Protein AF-A0A9P1CSI2-F1 (afdb_monomer_lite)

pLDDT: mean 74.3, std 18.57, range [28.22, 94.62]

Foldseek 3Di:
DDDDDDPPPVVVVVVVVVLVVLLLVLLLVVLQVLQCVVCVPDVPCLVVVLVVLLVVLVVCLVVVVLLVLLVVLLSLLSNLLHNDDVVPVVSNLSSLVSSLSSLVSNPLFQRDPSSLSSLVSSLVVLVVVVVVVDPSSVVSNVSSVVNNVSDVDDDPDDDPDDPPPPPPNQAFAAPPSSLCSLCVPPDQPPQKGWGDRRVQAWIFIDGVPHTDDQRTGHVVHDDPSRRSVSNSVVRVVVCVVVPD

Secondary structure (DSSP, 8-state):
------SSHHHHHHHHHHHHHHHHHHHHHHHHHHHHHHHHHHTT-HHHHHHHHHHHHHHHHHHT-HHHHHHHHHHHHHIIIII--GGGHHHHHHHHHHHHHHHHHTTTPPPPHHHHHHHHHHHHHHHHHHHTT-HHHHHHHHHHHHHHS---------------PPPTTSSSB--HHHHHHHHTTPPPPTTEEEEEETTTTEEEEEETTEEEEEEEEETTT--HHHHHHHHHHHHHHHHHHT--

Organism: NCBI:txid2562237

Sequence (244 aa):
MGPRKRKAFDRDEADEAETADEGFMQLRQDLQYHASKFSEKHNSKRTALIQRYRRCSADWATSGETAQILKHAFHVVAWFAFACDESEMKVVQELAELLMQMLKSCKRQTPPPRLRVALKVAAEKLEDIQEAKHDFAEAVLKEVKAMLKRHYGGSTHGAPGKRSIAPCGTHGRTDICLIRSVLKKREMPPRYRMGWDGLKRGWFSAFEGRHMKGGWAPSSRFTDKDAIEHLYDVITKHAESCGG

Radius of gyration: 20.6 Å; chains: 1; bounding box: 48×48×61 Å

Structure (mmCIF, N/CA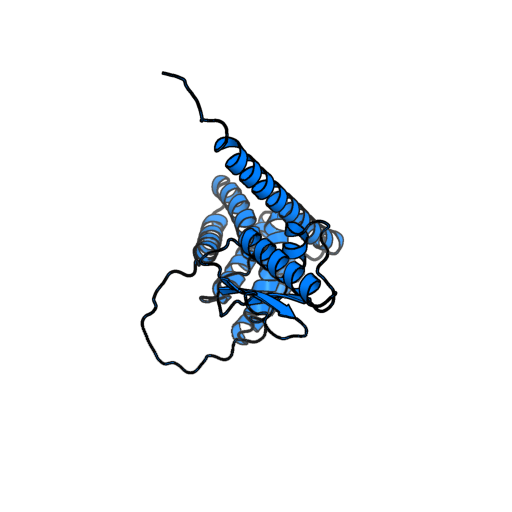/C/O backbone):
data_AF-A0A9P1CSI2-F1
#
_entry.id   AF-A0A9P1CSI2-F1
#
loop_
_atom_site.group_PDB
_atom_site.id
_atom_site.type_symbol
_atom_site.label_atom_id
_atom_site.label_alt_id
_atom_site.label_comp_id
_atom_site.label_asym_id
_atom_site.label_entity_id
_atom_site.label_seq_id
_atom_site.pdbx_PDB_ins_code
_atom_site.Cartn_x
_atom_site.Cartn_y
_atom_site.Cartn_z
_atom_site.occupancy
_atom_site.B_iso_or_equiv
_atom_site.auth_seq_id
_atom_site.auth_comp_id
_atom_site.auth_asym_id
_atom_site.auth_atom_id
_atom_site.pdbx_PDB_model_num
ATOM 1 N N . MET A 1 1 ? -20.261 28.534 -43.244 1.00 38.97 1 MET A N 1
ATOM 2 C CA . MET A 1 1 ? -19.999 28.210 -41.824 1.00 38.97 1 MET A CA 1
ATOM 3 C C . MET A 1 1 ? -20.404 26.764 -41.591 1.00 38.97 1 MET A C 1
ATOM 5 O O . MET A 1 1 ? -21.588 26.471 -41.637 1.00 38.97 1 MET A O 1
ATOM 9 N N . GLY A 1 2 ? -19.443 25.849 -41.465 1.00 39.56 2 GLY A N 1
ATOM 10 C CA . GLY A 1 2 ? -19.717 24.433 -41.200 1.00 39.56 2 GLY A CA 1
ATOM 11 C C . GLY A 1 2 ? -19.307 24.074 -39.769 1.00 39.56 2 GLY A C 1
ATOM 12 O O . GLY A 1 2 ? -18.224 24.493 -39.357 1.00 39.56 2 GLY A O 1
ATOM 13 N N . PRO A 1 3 ? -20.111 23.314 -39.005 1.00 43.94 3 PRO A N 1
ATOM 14 C CA . PRO A 1 3 ? -19.714 22.856 -37.685 1.00 43.94 3 PRO A CA 1
ATOM 15 C C . PRO A 1 3 ? -18.873 21.586 -37.846 1.00 43.94 3 PRO A C 1
ATOM 17 O O . PRO A 1 3 ? -19.358 20.559 -38.320 1.00 43.94 3 PRO A O 1
ATOM 20 N N . ARG A 1 4 ? -17.598 21.620 -37.456 1.00 45.62 4 ARG A N 1
ATOM 21 C CA . ARG A 1 4 ? -16.799 20.401 -37.279 1.00 45.62 4 ARG A CA 1
ATOM 22 C C . ARG A 1 4 ? -15.915 20.510 -36.042 1.00 45.62 4 ARG A C 1
ATOM 24 O O . ARG A 1 4 ? -15.240 21.514 -35.855 1.00 45.62 4 ARG A O 1
ATOM 31 N N . LYS A 1 5 ? -15.861 19.379 -35.325 1.00 45.75 5 LYS A N 1
ATOM 32 C CA . LYS A 1 5 ? -14.916 18.967 -34.267 1.00 45.75 5 LYS A CA 1
ATOM 33 C C . LYS A 1 5 ? -15.312 19.295 -32.815 1.00 45.75 5 LYS A C 1
ATOM 35 O O . LYS A 1 5 ? -14.760 20.191 -32.198 1.00 45.75 5 LYS A O 1
ATOM 40 N N . ARG A 1 6 ? -16.198 18.466 -32.248 1.00 42.75 6 ARG A N 1
ATOM 41 C CA . ARG A 1 6 ? -16.312 18.192 -30.795 1.00 42.75 6 ARG A CA 1
ATOM 42 C C . ARG A 1 6 ? -16.635 16.708 -30.539 1.00 42.75 6 ARG A C 1
ATOM 44 O O . ARG A 1 6 ? -17.642 16.392 -29.933 1.00 42.75 6 ARG A O 1
ATOM 51 N N . LYS A 1 7 ? -15.876 15.781 -31.135 1.00 42.12 7 LYS A N 1
ATOM 52 C CA . LYS A 1 7 ? -16.134 14.328 -30.979 1.00 42.12 7 LYS A CA 1
ATOM 53 C C . LYS A 1 7 ? -14.895 13.464 -30.726 1.00 42.12 7 LYS A C 1
ATOM 55 O O . LYS A 1 7 ? -15.030 12.253 -30.645 1.00 42.12 7 LYS A O 1
ATOM 60 N N . ALA A 1 8 ? -13.710 14.066 -30.637 1.00 39.19 8 ALA A N 1
ATOM 61 C CA . ALA A 1 8 ? -12.457 13.329 -30.452 1.00 39.19 8 ALA A CA 1
ATOM 62 C C . ALA A 1 8 ? -11.826 13.523 -29.064 1.00 39.19 8 ALA A C 1
ATOM 64 O O . ALA A 1 8 ? -10.909 12.793 -28.745 1.00 39.19 8 ALA A O 1
ATOM 65 N N . PHE A 1 9 ? -12.302 14.477 -28.256 1.00 32.66 9 PHE A N 1
ATOM 66 C CA . PHE A 1 9 ? -11.732 14.747 -26.929 1.00 32.66 9 PHE A CA 1
ATOM 67 C C . PHE A 1 9 ? -12.436 13.940 -25.822 1.00 32.66 9 PHE A C 1
ATOM 69 O O . PHE A 1 9 ? -11.787 13.465 -24.905 1.00 32.66 9 PHE A O 1
ATOM 76 N N . ASP A 1 10 ? -13.740 13.679 -25.976 1.00 36.16 10 ASP A N 1
ATOM 77 C CA . ASP A 1 10 ? -14.541 12.967 -24.964 1.00 36.16 10 ASP A CA 1
ATOM 78 C C . ASP A 1 10 ? -14.317 11.439 -24.946 1.00 36.16 10 ASP A C 1
ATOM 80 O O . ASP A 1 10 ? -14.802 10.763 -24.046 1.00 36.16 10 ASP A O 1
ATOM 84 N N . ARG A 1 11 ? -13.629 10.868 -25.949 1.00 35.03 11 ARG A N 1
ATOM 85 C CA . ARG A 1 11 ? -13.327 9.423 -25.993 1.00 35.03 11 ARG A CA 1
ATOM 86 C C . ARG A 1 11 ? -12.059 9.068 -25.221 1.00 35.03 11 ARG A C 1
ATOM 88 O O . ARG A 1 11 ? -12.072 8.082 -24.500 1.00 35.03 11 ARG A O 1
ATOM 95 N N . ASP A 1 12 ? -11.021 9.896 -25.319 1.00 36.50 12 ASP A N 1
ATOM 96 C CA . ASP A 1 12 ? -9.744 9.635 -24.647 1.00 36.50 12 ASP A CA 1
ATOM 97 C C . ASP A 1 12 ? -9.871 9.785 -23.114 1.00 36.50 12 ASP A C 1
ATOM 99 O O . ASP A 1 12 ? -9.326 8.969 -22.379 1.00 36.50 12 ASP A O 1
ATOM 103 N N . GLU A 1 13 ? -10.673 10.738 -22.613 1.00 34.41 13 GLU A N 1
ATOM 104 C CA . GLU A 1 13 ? -10.970 10.854 -21.169 1.00 34.41 13 GLU A CA 1
ATOM 105 C C . GLU A 1 13 ? -11.843 9.703 -20.637 1.00 34.41 13 GLU A C 1
ATOM 107 O O . GLU A 1 13 ? -11.683 9.287 -19.489 1.00 34.41 13 GLU A O 1
ATOM 112 N N . ALA A 1 14 ? -12.760 9.173 -21.453 1.00 34.94 14 ALA A N 1
ATOM 113 C CA . ALA A 1 14 ? -13.607 8.045 -21.068 1.00 34.94 14 ALA A CA 1
ATOM 114 C C . ALA A 1 14 ? -12.817 6.725 -21.032 1.00 34.94 14 ALA A C 1
ATOM 116 O O . ALA A 1 14 ? -12.961 5.963 -20.078 1.00 34.94 14 ALA A O 1
ATOM 117 N N . ASP A 1 15 ? -11.928 6.499 -22.005 1.00 33.16 15 ASP A N 1
ATOM 118 C CA . ASP A 1 15 ? -11.053 5.322 -22.052 1.00 33.16 15 ASP A CA 1
ATOM 119 C C . ASP A 1 15 ? -9.974 5.374 -20.937 1.00 33.16 15 ASP A C 1
ATOM 121 O O . ASP A 1 15 ? -9.639 4.348 -20.332 1.00 33.16 15 ASP A O 1
ATOM 125 N N . GLU A 1 16 ? -9.461 6.562 -20.581 1.00 37.16 16 GLU A N 1
ATOM 126 C CA . GLU A 1 16 ? -8.572 6.758 -19.420 1.00 37.16 16 GLU A CA 1
ATOM 127 C C . GLU A 1 16 ? -9.296 6.560 -18.075 1.00 37.16 16 GLU A C 1
ATOM 129 O O . GLU A 1 16 ? -8.719 5.994 -17.141 1.00 37.16 16 GLU A O 1
ATOM 134 N N . ALA A 1 17 ? -10.566 6.965 -17.965 1.00 37.53 17 ALA A N 1
ATOM 135 C CA . ALA A 1 17 ? -11.383 6.740 -16.772 1.00 37.53 17 ALA A CA 1
ATOM 136 C C . ALA A 1 17 ? -11.786 5.260 -16.606 1.00 37.53 17 ALA A C 1
ATOM 138 O O . ALA A 1 17 ? -11.632 4.708 -15.515 1.00 37.53 17 ALA A O 1
ATOM 139 N N . GLU A 1 18 ? -12.201 4.576 -17.679 1.00 38.28 18 GLU A N 1
ATOM 140 C CA . GLU A 1 18 ? -12.515 3.138 -17.644 1.00 38.28 18 GLU A CA 1
ATOM 141 C C . GLU A 1 18 ? -11.277 2.293 -17.298 1.00 38.28 18 GLU A C 1
ATOM 143 O O . GLU A 1 18 ? -11.349 1.371 -16.482 1.00 38.28 18 GLU A O 1
ATOM 148 N N . THR A 1 19 ? -10.097 2.630 -17.829 1.00 44.31 19 THR A N 1
ATOM 149 C CA . THR A 1 19 ? -8.844 1.928 -17.486 1.00 44.31 19 THR A CA 1
ATOM 150 C C . THR A 1 19 ? -8.299 2.301 -16.099 1.00 44.31 19 THR A C 1
ATOM 152 O O . THR A 1 19 ? -7.618 1.486 -15.445 1.00 44.31 19 THR A O 1
ATOM 155 N N . ALA A 1 20 ? -8.597 3.507 -15.597 1.00 47.75 20 ALA A N 1
ATOM 156 C CA . ALA A 1 20 ? -8.388 3.892 -14.202 1.00 47.75 20 ALA A CA 1
ATOM 157 C C . ALA A 1 20 ? -9.180 2.974 -13.258 1.00 47.75 20 ALA A C 1
ATOM 159 O O . ALA A 1 20 ? -8.566 2.389 -12.351 1.00 47.75 20 ALA A O 1
ATOM 160 N N . ASP A 1 21 ? -10.464 2.772 -13.561 1.00 50.19 21 ASP A N 1
ATOM 161 C CA . ASP A 1 21 ? -11.410 1.958 -12.799 1.00 50.19 21 ASP A CA 1
ATOM 162 C C . ASP A 1 21 ? -11.118 0.458 -12.877 1.00 50.19 21 ASP A C 1
ATOM 164 O O . ASP A 1 21 ? -11.084 -0.203 -11.839 1.00 50.19 21 ASP A O 1
ATOM 168 N N . GLU A 1 22 ? -10.781 -0.096 -14.045 1.00 51.06 22 GLU A N 1
ATOM 169 C CA . GLU A 1 22 ? -10.389 -1.510 -14.156 1.00 51.06 22 GLU A CA 1
ATOM 170 C C . GLU A 1 22 ? -9.159 -1.838 -13.292 1.00 51.06 22 GLU A C 1
ATOM 172 O O . GLU A 1 22 ? -9.123 -2.843 -12.578 1.00 51.06 22 GLU A O 1
ATOM 177 N N . GLY A 1 23 ? -8.139 -0.972 -13.314 1.00 51.66 23 GLY A N 1
ATOM 178 C CA . GLY A 1 23 ? -6.934 -1.167 -12.503 1.00 51.66 23 GLY A CA 1
ATOM 179 C C . GLY A 1 23 ? -7.193 -1.011 -11.001 1.00 51.66 23 GLY A C 1
ATOM 180 O O . GLY A 1 23 ? -6.538 -1.667 -10.186 1.00 51.66 23 GLY A O 1
ATOM 181 N N . PHE A 1 24 ? -8.154 -0.166 -10.626 1.00 59.34 24 PHE A N 1
ATOM 182 C CA . PHE A 1 24 ? -8.607 -0.027 -9.245 1.00 59.34 24 PHE A CA 1
ATOM 183 C C . PHE A 1 24 ? -9.414 -1.253 -8.797 1.00 59.34 24 PHE A C 1
ATOM 185 O O . PHE A 1 24 ? -9.161 -1.786 -7.717 1.00 59.34 24 PHE A O 1
ATOM 192 N N . MET A 1 25 ? -10.293 -1.773 -9.656 1.00 62.31 25 MET A N 1
ATOM 193 C CA . MET A 1 25 ? -11.061 -3.000 -9.434 1.00 62.31 25 MET A CA 1
ATOM 194 C C . MET A 1 25 ? -10.156 -4.223 -9.280 1.00 62.31 25 MET A C 1
ATOM 196 O O . MET A 1 25 ? -10.318 -4.983 -8.326 1.00 62.31 25 MET A O 1
ATOM 200 N N . GLN A 1 26 ? -9.143 -4.379 -10.137 1.00 65.06 26 GLN A N 1
ATOM 201 C CA . GLN A 1 26 ? -8.167 -5.466 -10.023 1.00 65.06 26 GLN A CA 1
ATOM 202 C C . GLN A 1 26 ? -7.377 -5.381 -8.710 1.00 65.06 26 GLN A C 1
ATOM 204 O O . GLN A 1 26 ? -7.128 -6.396 -8.063 1.00 65.06 26 GLN A O 1
ATOM 209 N N . LEU A 1 27 ? -7.016 -4.173 -8.263 1.00 66.38 27 LEU A N 1
ATOM 210 C CA . LEU A 1 27 ? -6.357 -4.006 -6.970 1.00 66.38 27 LEU A CA 1
ATOM 211 C C . LEU A 1 27 ? -7.304 -4.292 -5.796 1.00 66.38 27 LEU A C 1
ATOM 213 O O . LEU A 1 27 ? -6.866 -4.889 -4.814 1.00 66.38 27 LEU A O 1
ATOM 217 N N . ARG A 1 28 ? -8.582 -3.897 -5.869 1.00 67.44 28 ARG A N 1
ATOM 218 C CA . ARG A 1 28 ? -9.581 -4.287 -4.859 1.00 67.44 28 ARG A CA 1
ATOM 219 C C . ARG A 1 28 ? -9.703 -5.811 -4.799 1.00 67.44 28 ARG A C 1
ATOM 221 O O . ARG A 1 28 ? -9.688 -6.351 -3.699 1.00 67.44 28 ARG A O 1
ATOM 228 N N . GLN A 1 29 ? -9.711 -6.502 -5.940 1.00 73.81 29 GLN A N 1
ATOM 229 C CA . GLN A 1 29 ? -9.682 -7.970 -5.996 1.00 73.81 29 GLN A CA 1
ATOM 230 C C . GLN A 1 29 ? -8.399 -8.553 -5.382 1.00 73.81 29 GLN A C 1
ATOM 232 O O . GLN A 1 29 ? -8.473 -9.492 -4.594 1.00 73.81 29 GLN A O 1
ATOM 237 N N . ASP A 1 30 ? -7.225 -7.978 -5.660 1.00 71.12 30 ASP A N 1
ATOM 238 C CA . ASP A 1 30 ? -5.959 -8.395 -5.040 1.00 71.12 30 ASP A CA 1
ATOM 239 C C . ASP A 1 30 ? -5.972 -8.194 -3.517 1.00 71.12 30 ASP A C 1
ATOM 241 O O . ASP A 1 30 ? -5.500 -9.045 -2.759 1.00 71.12 30 ASP A O 1
ATOM 245 N N . LEU A 1 31 ? -6.493 -7.057 -3.049 1.00 74.00 31 LEU A N 1
ATOM 246 C CA . LEU A 1 31 ? -6.633 -6.756 -1.626 1.00 74.00 31 LEU A CA 1
ATOM 247 C C . LEU A 1 31 ? -7.630 -7.715 -0.964 1.00 74.00 31 LEU A C 1
ATOM 249 O O . LEU A 1 31 ? -7.329 -8.230 0.111 1.00 74.00 31 LEU A O 1
ATOM 253 N N . GLN A 1 32 ? -8.748 -8.025 -1.626 1.00 75.88 32 GLN A N 1
ATOM 254 C CA . GLN A 1 32 ? -9.707 -9.046 -1.199 1.00 75.88 32 GLN A CA 1
ATOM 255 C C . GLN A 1 32 ? -9.078 -10.441 -1.153 1.00 75.88 32 GLN A C 1
ATOM 257 O O . GLN A 1 32 ? -9.293 -11.163 -0.186 1.00 75.88 32 GLN A O 1
ATOM 262 N N . TYR A 1 33 ? -8.250 -10.815 -2.132 1.00 77.81 33 TYR A N 1
ATOM 263 C CA . TYR A 1 33 ? -7.507 -12.077 -2.114 1.00 77.81 33 TYR A CA 1
ATOM 264 C C . TYR A 1 33 ? -6.528 -12.140 -0.935 1.00 77.81 33 TYR A C 1
ATOM 266 O O . TYR A 1 33 ? -6.440 -13.144 -0.227 1.00 77.81 33 TYR A O 1
ATOM 274 N N . HIS A 1 34 ? -5.787 -11.058 -0.688 1.00 72.44 34 HIS A N 1
ATOM 275 C CA . HIS A 1 34 ? -4.892 -10.983 0.463 1.00 72.44 34 HIS A CA 1
ATOM 276 C C . HIS A 1 34 ? -5.656 -11.042 1.789 1.00 72.44 34 HIS A C 1
ATOM 278 O O . HIS A 1 34 ? -5.181 -11.689 2.720 1.00 72.44 34 HIS A O 1
ATOM 284 N N . ALA A 1 35 ? -6.826 -10.411 1.861 1.00 75.62 35 ALA A N 1
ATOM 285 C CA . ALA A 1 35 ? -7.720 -10.447 3.008 1.00 75.62 35 ALA A CA 1
ATOM 286 C C . ALA A 1 35 ? -8.305 -11.853 3.242 1.00 75.62 35 ALA A C 1
ATOM 288 O O . ALA A 1 35 ? -8.240 -12.355 4.365 1.00 75.62 35 ALA A O 1
ATOM 289 N N . SER A 1 36 ? -8.788 -12.530 2.194 1.00 72.19 36 SER A N 1
ATOM 290 C CA . SER A 1 36 ? -9.384 -13.871 2.277 1.00 72.19 36 SER A CA 1
ATOM 291 C C . SER A 1 36 ? -8.363 -14.939 2.658 1.00 72.19 36 SER A C 1
ATOM 293 O O . SER A 1 36 ? -8.598 -15.738 3.561 1.00 72.19 36 SER A O 1
ATOM 295 N N . LYS A 1 37 ? -7.158 -14.896 2.075 1.00 69.75 37 LYS A N 1
ATOM 296 C CA . LYS A 1 37 ? -6.059 -15.799 2.462 1.00 69.75 37 LYS A CA 1
ATOM 297 C C . LYS A 1 37 ? -5.644 -15.638 3.921 1.00 69.75 37 LYS A C 1
ATOM 299 O O . LYS A 1 37 ? -5.075 -16.563 4.505 1.00 69.75 37 LYS A O 1
ATOM 304 N N . PHE A 1 38 ? -5.905 -14.471 4.500 1.00 64.50 38 PHE A N 1
ATOM 305 C CA . PHE A 1 38 ? -5.637 -14.186 5.900 1.00 64.50 38 PHE A CA 1
ATOM 306 C C . PHE A 1 38 ? -6.782 -14.650 6.811 1.00 64.50 38 PHE A C 1
ATOM 308 O O . PHE A 1 38 ? -6.513 -15.251 7.853 1.00 64.50 38 PHE A O 1
ATOM 315 N N . SER A 1 39 ? -8.043 -14.431 6.416 1.00 62.91 39 SER A N 1
ATOM 316 C CA . SER A 1 39 ? -9.225 -14.843 7.187 1.00 62.91 39 SER A CA 1
ATOM 317 C C . SER A 1 39 ? -9.409 -16.367 7.219 1.00 62.91 39 SER A C 1
ATOM 319 O O . SER A 1 39 ? -9.659 -16.919 8.291 1.00 62.91 39 SER A O 1
ATOM 321 N N . GLU A 1 40 ? -9.157 -17.061 6.101 1.00 54.31 40 GLU A N 1
ATOM 322 C CA . GLU A 1 40 ? -9.255 -18.527 5.964 1.00 54.31 40 GLU A CA 1
ATOM 323 C C . GLU A 1 40 ? -8.323 -19.293 6.923 1.00 54.31 40 GLU A C 1
ATOM 325 O O . GLU A 1 40 ? -8.630 -20.414 7.324 1.00 54.31 40 GLU A O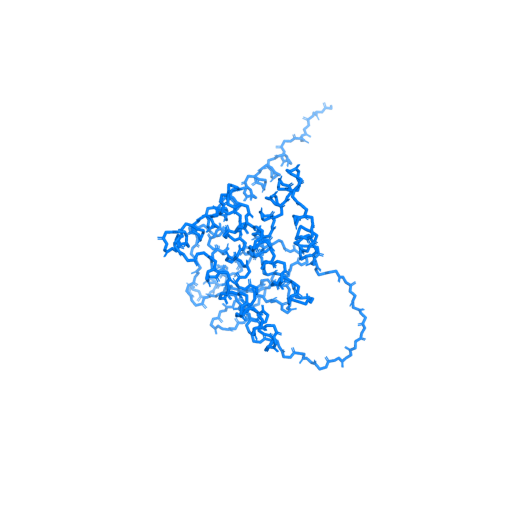 1
ATOM 330 N N . LYS A 1 41 ? -7.184 -18.708 7.324 1.00 50.69 41 LYS A N 1
ATOM 331 C CA . LYS A 1 41 ? -6.182 -19.377 8.178 1.00 50.69 41 LYS A CA 1
ATOM 332 C C . LYS A 1 41 ? -6.247 -19.016 9.664 1.00 50.69 41 LYS A C 1
ATOM 334 O O . LYS A 1 41 ? -5.607 -19.700 10.464 1.00 50.69 41 LYS A O 1
ATOM 339 N N . HIS A 1 42 ? -6.958 -17.954 10.058 1.00 52.84 42 HIS A N 1
ATOM 340 C CA . HIS A 1 42 ? -6.719 -17.321 11.366 1.00 52.84 42 HIS A CA 1
ATOM 341 C C . HIS A 1 42 ? -7.946 -16.789 12.123 1.00 52.84 42 HIS A C 1
ATOM 343 O O . HIS A 1 42 ? -7.763 -16.005 13.058 1.00 52.84 42 HIS A O 1
ATOM 349 N N . ASN A 1 43 ? -9.168 -17.249 11.826 1.00 53.91 43 ASN A N 1
ATOM 350 C CA . ASN A 1 43 ? -10.366 -16.814 12.567 1.00 53.91 43 ASN A CA 1
ATOM 351 C C . ASN A 1 43 ? -10.223 -16.897 14.104 1.00 53.91 43 ASN A C 1
ATOM 353 O O . ASN A 1 43 ? -10.701 -16.011 14.800 1.00 53.91 43 ASN A O 1
ATOM 357 N N . SER A 1 44 ? -9.477 -17.863 14.650 1.00 51.62 44 SER A N 1
ATOM 358 C CA . SER A 1 44 ? -9.299 -18.019 16.104 1.00 51.62 44 SER A CA 1
ATOM 359 C C . SER A 1 44 ? -8.128 -17.240 16.733 1.00 51.62 44 SER A C 1
ATOM 361 O O . SER A 1 44 ? -7.918 -17.346 17.939 1.00 51.62 44 SER A O 1
ATOM 363 N N . LYS A 1 45 ? -7.333 -16.462 15.974 1.00 70.19 45 LYS A N 1
ATOM 364 C CA . LYS A 1 45 ? -6.122 -15.784 16.507 1.00 70.19 45 LYS A CA 1
ATOM 365 C C . LYS A 1 45 ? -5.879 -14.359 15.984 1.00 70.19 45 LYS A C 1
ATOM 367 O O . LYS A 1 45 ? -4.742 -13.886 16.041 1.00 70.19 45 LYS A O 1
ATOM 372 N N . ARG A 1 46 ? -6.914 -13.650 15.514 1.00 74.31 46 ARG A N 1
ATOM 373 C CA . ARG A 1 46 ? -6.809 -12.263 15.003 1.00 74.31 46 ARG A CA 1
ATOM 374 C C . ARG A 1 46 ? -6.059 -11.335 15.971 1.00 74.31 46 ARG A C 1
ATOM 376 O O . ARG A 1 46 ? -5.044 -10.754 15.597 1.00 74.31 46 ARG A O 1
ATOM 383 N N . THR A 1 47 ? -6.451 -11.303 17.243 1.00 78.19 47 THR A N 1
ATOM 384 C CA . THR A 1 47 ? -5.784 -10.492 18.279 1.00 78.19 47 THR A CA 1
ATOM 385 C C . THR A 1 47 ? -4.313 -10.876 18.477 1.00 78.19 47 THR A C 1
ATOM 387 O O . THR A 1 47 ? -3.444 -10.010 18.542 1.00 78.19 47 THR A O 1
ATOM 390 N N . ALA A 1 48 ? -3.982 -12.173 18.503 1.00 80.62 48 ALA A N 1
ATOM 391 C CA . ALA A 1 48 ? -2.592 -12.624 18.645 1.00 80.62 48 ALA A CA 1
ATOM 392 C C . ALA A 1 48 ? -1.720 -12.205 17.447 1.00 80.62 48 ALA A C 1
ATOM 394 O O . ALA A 1 48 ? -0.528 -11.922 17.596 1.00 80.62 48 ALA A O 1
ATOM 395 N N . LEU A 1 49 ? -2.317 -12.138 16.259 1.00 80.81 49 LEU A N 1
ATOM 396 C CA . LEU A 1 49 ? -1.649 -11.706 15.041 1.00 80.81 49 LEU A CA 1
ATOM 397 C C . LEU A 1 49 ? -1.433 -10.191 15.017 1.00 80.81 49 LEU A C 1
ATOM 399 O O . LEU A 1 49 ? -0.327 -9.754 14.706 1.00 80.81 49 LEU A O 1
ATOM 403 N N . ILE A 1 50 ? -2.422 -9.403 15.447 1.00 86.56 50 ILE A N 1
ATOM 404 C CA . ILE A 1 50 ? -2.268 -7.955 15.670 1.00 86.56 50 ILE A CA 1
ATOM 405 C C . ILE A 1 50 ? -1.116 -7.700 16.645 1.00 86.56 50 ILE A C 1
ATOM 407 O O . ILE A 1 50 ? -0.218 -6.914 16.347 1.00 86.56 50 ILE A O 1
ATOM 411 N N . GLN A 1 51 ? -1.066 -8.428 17.764 1.00 86.12 51 GLN A N 1
ATOM 412 C CA . GLN A 1 51 ? 0.023 -8.310 18.740 1.00 86.12 51 GLN A CA 1
ATOM 413 C C . GLN A 1 51 ? 1.389 -8.703 18.163 1.00 86.12 51 GLN A C 1
ATOM 415 O O . GLN A 1 51 ? 2.410 -8.089 18.480 1.00 86.12 51 GLN A O 1
ATOM 420 N N . ARG A 1 52 ? 1.442 -9.707 17.279 1.00 86.25 52 ARG A N 1
ATOM 421 C CA . ARG A 1 52 ? 2.671 -10.049 16.550 1.00 86.25 52 ARG A CA 1
ATOM 422 C C . ARG A 1 52 ? 3.124 -8.897 15.654 1.00 86.25 52 ARG A C 1
ATOM 424 O O . ARG A 1 52 ? 4.294 -8.537 15.712 1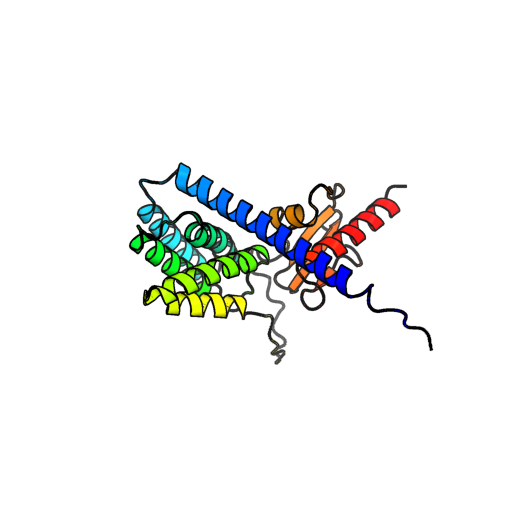.00 86.25 52 ARG A O 1
ATOM 431 N N . TYR A 1 53 ? 2.222 -8.307 14.870 1.00 87.75 53 TYR A N 1
ATOM 432 C CA . TYR A 1 53 ? 2.556 -7.173 14.004 1.00 87.75 53 TYR A CA 1
ATOM 433 C C . TYR A 1 53 ? 2.957 -5.930 14.805 1.00 87.75 53 TYR A C 1
ATOM 435 O O . TYR A 1 53 ? 3.905 -5.261 14.406 1.00 87.75 53 TYR A O 1
ATOM 443 N N . ARG A 1 54 ? 2.311 -5.653 15.948 1.00 89.06 54 ARG A N 1
ATOM 444 C CA . ARG A 1 54 ? 2.711 -4.565 16.860 1.00 89.06 54 ARG A CA 1
ATOM 445 C C . ARG A 1 54 ? 4.159 -4.741 17.327 1.00 89.06 54 ARG A C 1
ATOM 447 O O . ARG A 1 54 ? 4.951 -3.814 17.182 1.00 89.06 54 ARG A O 1
ATOM 454 N N . ARG A 1 55 ? 4.527 -5.941 17.800 1.00 88.38 55 ARG A N 1
ATOM 455 C CA . ARG A 1 55 ? 5.912 -6.258 18.204 1.00 88.38 55 ARG A CA 1
ATOM 456 C C . ARG A 1 55 ? 6.900 -6.094 17.050 1.00 88.38 55 ARG A C 1
ATOM 458 O O . ARG A 1 55 ? 7.823 -5.298 17.159 1.00 88.38 55 ARG A O 1
ATOM 465 N N . CYS A 1 56 ? 6.652 -6.749 15.915 1.00 87.38 56 CYS A N 1
ATOM 466 C CA . CYS A 1 56 ? 7.548 -6.652 14.760 1.00 87.38 56 CYS A CA 1
ATOM 467 C C . CYS A 1 56 ? 7.681 -5.212 14.241 1.00 87.38 56 CYS A C 1
ATOM 469 O O . CYS A 1 56 ? 8.772 -4.787 13.881 1.00 87.38 56 CYS A O 1
ATOM 471 N N . SER A 1 57 ? 6.595 -4.434 14.228 1.00 87.19 57 SER A N 1
ATOM 472 C CA . SER A 1 57 ? 6.647 -3.031 13.814 1.00 87.19 57 SER A CA 1
ATOM 473 C C . SER A 1 57 ? 7.482 -2.173 14.762 1.00 87.19 57 SER A C 1
ATOM 475 O O . SER A 1 57 ? 8.127 -1.237 14.290 1.00 87.19 57 SER A O 1
ATOM 477 N N . ALA A 1 58 ? 7.464 -2.452 16.067 1.00 87.62 58 ALA A N 1
ATOM 478 C CA . ALA A 1 58 ? 8.324 -1.769 17.026 1.00 87.62 58 ALA A CA 1
ATOM 479 C C . ALA A 1 58 ? 9.802 -2.118 16.777 1.00 87.62 58 ALA A C 1
ATOM 481 O O . ALA A 1 58 ? 10.626 -1.210 16.672 1.00 87.62 58 ALA A O 1
ATOM 482 N N . ASP A 1 59 ? 10.112 -3.400 16.567 1.00 84.75 59 ASP A N 1
ATOM 483 C CA . ASP A 1 59 ? 11.470 -3.878 16.264 1.00 84.75 59 ASP A CA 1
ATOM 484 C C . ASP A 1 59 ? 12.015 -3.287 14.950 1.00 84.75 59 ASP A C 1
ATOM 486 O O . ASP A 1 59 ? 13.174 -2.877 14.853 1.00 84.75 59 ASP A O 1
ATOM 490 N N . TRP A 1 60 ? 11.177 -3.178 13.915 1.00 85.50 60 TRP A N 1
ATOM 491 C CA . TRP A 1 60 ? 11.563 -2.539 12.652 1.00 85.50 60 TRP A CA 1
ATOM 492 C C . TRP A 1 60 ? 11.741 -1.030 12.785 1.00 85.50 60 TRP A C 1
ATOM 494 O O . TRP A 1 60 ? 12.590 -0.440 12.114 1.00 85.50 60 TRP A O 1
ATOM 504 N N . ALA A 1 61 ? 10.946 -0.383 13.638 1.00 82.88 61 ALA A N 1
ATOM 505 C CA . ALA A 1 61 ? 11.067 1.048 13.874 1.00 82.88 61 ALA A CA 1
ATOM 506 C C . ALA A 1 61 ? 12.387 1.390 14.584 1.00 82.88 61 ALA A C 1
ATOM 508 O O . ALA A 1 61 ? 13.030 2.374 14.212 1.00 82.88 61 ALA A O 1
ATOM 509 N N . THR A 1 62 ? 12.817 0.570 15.549 1.00 84.12 62 THR A N 1
ATOM 510 C CA . THR A 1 62 ? 14.090 0.752 16.268 1.00 84.12 62 THR A CA 1
ATOM 511 C C . THR A 1 62 ? 15.303 0.437 15.391 1.00 84.12 62 THR A C 1
ATOM 513 O O . THR A 1 62 ? 16.275 1.189 15.407 1.00 84.12 62 THR A O 1
ATOM 516 N N . SER A 1 63 ? 15.231 -0.614 14.571 1.00 80.19 63 SER A N 1
ATOM 517 C CA . SER A 1 63 ? 16.301 -1.011 13.635 1.00 80.19 63 SER A CA 1
ATOM 518 C C . SER A 1 63 ? 16.372 -0.166 12.354 1.00 80.19 63 SER A C 1
ATOM 520 O O . SER A 1 63 ? 17.353 -0.232 11.615 1.00 80.19 63 SER A O 1
ATOM 522 N N . GLY A 1 64 ? 15.356 0.656 12.073 1.00 75.31 64 GLY A N 1
ATOM 523 C CA . GLY A 1 64 ? 15.299 1.496 10.874 1.00 75.31 64 GLY A CA 1
ATOM 524 C C . GLY A 1 64 ? 14.857 0.762 9.601 1.00 75.31 64 GLY A C 1
ATOM 525 O O . GLY A 1 64 ? 14.946 1.332 8.509 1.00 75.31 64 GLY A O 1
ATOM 526 N N . GLU A 1 65 ? 14.321 -0.457 9.717 1.00 78.06 65 GLU A N 1
ATOM 527 C CA . GLU A 1 65 ? 13.832 -1.305 8.620 1.00 78.06 65 GLU A CA 1
ATOM 528 C C . GLU A 1 65 ? 12.493 -0.819 8.034 1.00 78.06 65 GLU A C 1
ATOM 530 O O . GLU A 1 65 ? 11.495 -1.538 7.930 1.00 78.06 65 GLU A O 1
ATOM 535 N N . THR A 1 66 ? 12.465 0.433 7.582 1.00 78.75 66 THR A N 1
ATOM 536 C CA . THR A 1 66 ? 11.243 1.091 7.090 1.00 78.75 66 THR A CA 1
ATOM 537 C C . THR A 1 66 ? 10.610 0.340 5.910 1.00 78.75 66 THR A C 1
ATOM 539 O O . THR A 1 66 ? 9.390 0.327 5.756 1.00 78.75 66 THR A O 1
ATOM 542 N N . ALA A 1 67 ? 11.416 -0.355 5.102 1.00 72.75 67 ALA A N 1
ATOM 543 C CA . ALA A 1 67 ? 10.933 -1.177 3.996 1.00 72.75 67 ALA A CA 1
ATOM 544 C C . ALA A 1 67 ? 10.065 -2.367 4.456 1.00 72.75 67 ALA A C 1
ATOM 546 O O . ALA A 1 67 ? 9.099 -2.716 3.765 1.00 72.75 67 ALA A O 1
ATOM 547 N N . GLN A 1 68 ? 10.375 -2.972 5.611 1.00 78.75 68 GLN A N 1
ATOM 548 C CA . GLN A 1 68 ? 9.558 -4.042 6.193 1.00 78.75 68 GLN A CA 1
ATOM 549 C C . GLN A 1 68 ? 8.241 -3.492 6.725 1.00 78.75 68 GLN A C 1
ATOM 551 O O . GLN A 1 68 ? 7.190 -4.068 6.432 1.00 78.75 68 GLN A O 1
ATOM 556 N N . ILE A 1 69 ? 8.289 -2.331 7.389 1.00 84.56 69 ILE A N 1
ATOM 557 C CA . ILE A 1 69 ? 7.094 -1.619 7.860 1.00 84.56 69 ILE A CA 1
ATOM 558 C C . ILE A 1 69 ? 6.163 -1.330 6.679 1.00 84.56 69 ILE A C 1
ATOM 560 O O . ILE A 1 69 ? 5.008 -1.738 6.700 1.00 84.56 69 ILE A O 1
ATOM 564 N N . LEU A 1 70 ? 6.663 -0.725 5.597 1.00 84.88 70 LEU A N 1
ATOM 565 C CA . LEU A 1 70 ? 5.857 -0.409 4.410 1.00 84.88 70 LEU A CA 1
ATOM 566 C C . LEU A 1 70 ? 5.291 -1.665 3.729 1.00 84.88 70 LEU A C 1
ATOM 568 O O . LEU A 1 70 ? 4.138 -1.674 3.301 1.00 84.88 70 LEU A O 1
ATOM 572 N N . LYS A 1 71 ? 6.079 -2.748 3.650 1.00 82.81 71 LYS A N 1
ATOM 573 C CA . LYS A 1 71 ? 5.608 -4.042 3.132 1.00 82.81 71 LYS A CA 1
ATOM 574 C C . LYS A 1 71 ? 4.440 -4.577 3.961 1.00 82.81 71 LYS A C 1
ATOM 576 O O . LYS A 1 71 ? 3.468 -5.062 3.396 1.00 82.81 71 LYS A O 1
ATOM 581 N N . HIS A 1 72 ? 4.548 -4.515 5.282 1.00 85.56 72 HIS A N 1
ATOM 582 C CA . HIS A 1 72 ? 3.557 -5.100 6.179 1.00 85.56 72 HIS A CA 1
ATOM 583 C C . HIS A 1 72 ? 2.337 -4.199 6.358 1.00 85.56 72 HIS A C 1
ATOM 585 O O . HIS A 1 72 ? 1.235 -4.717 6.519 1.00 85.56 72 HIS A O 1
ATOM 591 N N . ALA A 1 73 ? 2.502 -2.881 6.225 1.00 88.75 73 ALA A N 1
ATOM 592 C CA . ALA A 1 73 ? 1.404 -1.924 6.218 1.00 88.75 73 ALA A CA 1
ATOM 593 C C . ALA A 1 73 ? 0.411 -2.238 5.093 1.00 88.75 73 ALA A C 1
ATOM 595 O O . ALA A 1 73 ? -0.789 -2.166 5.316 1.00 88.75 73 ALA A O 1
ATOM 596 N N . PHE A 1 74 ? 0.884 -2.684 3.921 1.00 86.94 74 PHE A N 1
ATOM 597 C CA . PHE A 1 74 ? 0.001 -3.127 2.836 1.00 86.94 74 PHE A CA 1
ATOM 598 C C . PHE A 1 74 ? -0.923 -4.277 3.268 1.00 86.94 74 PHE A C 1
ATOM 600 O O . PHE A 1 74 ? -2.113 -4.260 2.967 1.00 86.94 74 PHE A O 1
ATOM 607 N N . HIS A 1 75 ? -0.401 -5.256 4.011 1.00 84.88 75 HIS A N 1
ATOM 608 C CA . HIS A 1 75 ? -1.201 -6.376 4.509 1.00 84.88 75 HIS A CA 1
ATOM 609 C C . HIS A 1 75 ? -2.200 -5.942 5.587 1.00 84.88 75 HIS A C 1
ATOM 611 O O . HIS A 1 75 ? -3.344 -6.386 5.564 1.00 84.88 75 HIS A O 1
ATOM 617 N N . VAL A 1 76 ? -1.791 -5.050 6.495 1.00 89.12 76 VAL A N 1
ATOM 618 C CA . VAL A 1 76 ? -2.689 -4.489 7.519 1.00 89.12 76 VAL A CA 1
ATOM 619 C C . VAL A 1 76 ? -3.812 -3.680 6.869 1.00 89.12 76 VAL A C 1
ATOM 621 O O . VAL A 1 76 ? -4.964 -3.833 7.256 1.00 89.12 76 VAL A O 1
ATOM 624 N N . VAL A 1 77 ? -3.503 -2.891 5.835 1.00 90.62 77 VAL A N 1
ATOM 625 C CA . VAL A 1 77 ? -4.503 -2.170 5.037 1.00 90.62 77 VAL A CA 1
ATOM 626 C C . VAL A 1 77 ? -5.479 -3.130 4.365 1.00 90.62 77 VAL A C 1
ATOM 628 O O . VAL A 1 77 ? -6.682 -2.916 4.456 1.00 90.62 77 VAL A O 1
ATOM 631 N N . ALA A 1 78 ? -4.988 -4.190 3.715 1.00 85.56 78 ALA A N 1
ATOM 632 C CA . ALA A 1 78 ? -5.850 -5.181 3.071 1.00 85.56 78 ALA A CA 1
ATOM 633 C C . ALA A 1 78 ? -6.818 -5.823 4.076 1.00 85.56 78 ALA A C 1
ATOM 635 O O . ALA A 1 78 ? -8.007 -5.963 3.794 1.00 85.56 78 ALA A O 1
ATOM 636 N N . TRP A 1 79 ? -6.320 -6.157 5.271 1.00 86.31 79 TRP A N 1
ATOM 637 C CA . TRP A 1 79 ? -7.140 -6.728 6.333 1.00 86.31 79 TRP A CA 1
ATOM 638 C C . TRP A 1 79 ? -8.188 -5.731 6.839 1.00 86.31 79 TRP A C 1
ATOM 640 O O . TRP A 1 79 ? -9.377 -6.046 6.837 1.00 86.31 79 TRP A O 1
ATOM 650 N N . PHE A 1 80 ? -7.758 -4.518 7.190 1.00 88.25 80 PHE A N 1
ATOM 651 C CA . PHE A 1 80 ? -8.641 -3.444 7.635 1.00 88.25 80 PHE A CA 1
ATOM 652 C C . PHE A 1 80 ? -9.749 -3.160 6.612 1.00 88.25 80 PHE A C 1
ATOM 654 O O . PHE A 1 80 ? -10.925 -3.122 6.970 1.00 88.25 80 PHE A O 1
ATOM 661 N N . ALA A 1 81 ? -9.388 -3.024 5.334 1.00 84.81 81 ALA A N 1
ATOM 662 C CA . ALA A 1 81 ? -10.321 -2.680 4.270 1.00 84.81 81 ALA A CA 1
ATOM 663 C C . ALA A 1 81 ? -11.328 -3.806 3.974 1.00 84.81 81 ALA A C 1
ATOM 665 O O . ALA A 1 81 ? -12.515 -3.520 3.849 1.00 84.81 81 ALA A O 1
ATOM 666 N N . PHE A 1 82 ? -10.893 -5.074 3.911 1.00 80.38 82 PHE A N 1
ATOM 667 C CA . PHE A 1 82 ? -11.706 -6.141 3.303 1.00 80.38 82 PHE A CA 1
ATOM 668 C C . PHE A 1 82 ? -11.979 -7.384 4.154 1.00 80.38 82 PHE A C 1
ATOM 670 O O . PHE A 1 82 ? -12.898 -8.123 3.818 1.00 80.38 82 PHE A O 1
ATOM 677 N N . ALA A 1 83 ? -11.214 -7.665 5.214 1.00 73.56 83 ALA A N 1
ATOM 678 C CA . ALA A 1 83 ? -11.412 -8.885 6.017 1.00 73.56 83 ALA A CA 1
ATOM 679 C C . ALA A 1 83 ? -12.064 -8.643 7.386 1.00 73.56 83 ALA A C 1
ATOM 681 O O . ALA A 1 83 ? -12.363 -9.612 8.083 1.00 73.56 83 ALA A O 1
ATOM 682 N N . CYS A 1 84 ? -12.279 -7.387 7.779 1.00 71.00 84 CYS A N 1
ATOM 683 C CA . CYS A 1 84 ? -12.981 -7.054 9.015 1.00 71.00 84 CYS A CA 1
ATOM 684 C C . CYS A 1 84 ? -14.413 -6.601 8.749 1.00 71.00 84 CYS A C 1
ATOM 686 O O . CYS A 1 84 ? -14.628 -5.636 8.009 1.00 71.00 84 CYS A O 1
ATOM 688 N N . ASP A 1 85 ? -15.339 -7.294 9.410 1.00 71.94 85 ASP A N 1
ATOM 689 C CA . ASP A 1 85 ? -16.739 -6.912 9.553 1.00 71.94 85 ASP A CA 1
ATOM 690 C C . ASP A 1 85 ? -16.856 -5.749 10.554 1.00 71.94 85 ASP A C 1
ATOM 692 O O . ASP A 1 85 ? -16.151 -5.711 11.566 1.00 71.94 85 ASP A O 1
ATOM 696 N N . GLU A 1 86 ? -17.739 -4.801 10.262 1.00 71.12 86 GLU A N 1
ATOM 697 C CA . GLU A 1 86 ? -18.069 -3.673 11.135 1.00 71.12 86 GLU A CA 1
ATOM 698 C C . GLU A 1 86 ? -18.717 -4.136 12.445 1.00 71.12 86 GLU A C 1
ATOM 700 O O . GLU A 1 86 ? -18.564 -3.480 13.477 1.00 71.12 86 GLU A O 1
ATOM 705 N N . SER A 1 87 ? -19.339 -5.321 12.454 1.00 72.12 87 SER A N 1
ATOM 706 C CA . SER A 1 87 ? -19.825 -5.957 13.683 1.00 72.12 87 SER A CA 1
ATOM 707 C C . SER A 1 87 ? -18.698 -6.272 14.688 1.00 72.12 87 SER A C 1
ATOM 709 O O . SER A 1 87 ? -18.927 -6.292 15.898 1.00 72.12 87 SER A O 1
ATOM 711 N N . GLU A 1 88 ? -17.450 -6.428 14.224 1.00 81.19 88 GLU A N 1
ATOM 712 C CA . GLU A 1 88 ? -16.249 -6.623 15.048 1.00 81.19 88 GLU A CA 1
ATOM 713 C C . GLU A 1 88 ? -15.455 -5.315 15.244 1.00 81.19 88 GLU A C 1
ATOM 715 O O . GLU A 1 88 ? -14.225 -5.282 15.117 1.00 81.19 88 GLU A O 1
ATOM 720 N N . MET A 1 89 ? -16.137 -4.219 15.592 1.00 86.56 89 MET A N 1
ATOM 721 C CA . MET A 1 89 ? -15.542 -2.874 15.647 1.00 86.56 89 MET A CA 1
ATOM 722 C C . MET A 1 89 ? -14.260 -2.774 16.495 1.00 86.56 89 MET A C 1
ATOM 724 O O . MET A 1 89 ? -13.340 -2.029 16.162 1.00 86.56 89 MET A O 1
ATOM 728 N N . LYS A 1 90 ? -14.128 -3.581 17.556 1.00 86.94 90 LYS A N 1
ATOM 729 C CA . LYS A 1 90 ? -12.897 -3.640 18.361 1.00 86.94 90 LYS A CA 1
ATOM 730 C C . LYS A 1 90 ? -11.677 -4.086 17.542 1.00 86.94 90 LYS A C 1
ATOM 732 O O . LYS A 1 90 ? -10.597 -3.522 17.687 1.00 86.94 90 LYS A O 1
ATOM 737 N N . VAL A 1 91 ? -11.837 -5.085 16.673 1.00 86.44 91 VAL A N 1
ATOM 738 C CA . VAL A 1 91 ? -10.760 -5.581 15.799 1.00 86.44 91 VAL A CA 1
ATOM 739 C C . VAL A 1 91 ? -10.444 -4.550 14.717 1.00 86.44 91 VAL A C 1
ATOM 741 O O . VAL A 1 91 ? -9.273 -4.302 14.429 1.00 86.44 91 VAL A O 1
ATOM 744 N N . VAL A 1 92 ? -11.479 -3.912 14.159 1.00 88.38 92 VAL A N 1
ATOM 745 C CA . VAL A 1 92 ? -11.340 -2.808 13.197 1.00 88.38 92 VAL A CA 1
ATOM 746 C C . VAL A 1 92 ? -10.506 -1.676 13.801 1.00 88.38 92 VAL A C 1
ATOM 748 O O . VAL A 1 92 ? -9.525 -1.247 13.189 1.00 88.38 92 VAL A O 1
ATOM 751 N N . GLN A 1 93 ? -10.832 -1.253 15.024 1.00 91.88 93 GLN A N 1
ATOM 752 C CA . GLN A 1 93 ? -10.084 -0.236 15.755 1.00 91.88 93 GLN A CA 1
ATOM 753 C C . GLN A 1 93 ? -8.629 -0.663 15.997 1.00 91.88 93 GLN A C 1
ATOM 755 O O . GLN A 1 93 ? -7.709 0.091 15.681 1.00 91.88 93 GLN A O 1
ATOM 760 N N . GLU A 1 94 ? -8.389 -1.878 16.501 1.00 91.12 94 GLU A N 1
ATOM 761 C CA . GLU A 1 94 ? -7.029 -2.363 16.775 1.00 91.12 94 GLU A CA 1
ATOM 762 C C . GLU A 1 94 ? -6.138 -2.378 15.518 1.00 91.12 94 GLU A C 1
ATOM 764 O O . GLU A 1 94 ? -4.935 -2.093 15.610 1.00 91.12 94 GLU A O 1
ATOM 769 N N . LEU A 1 95 ? -6.717 -2.687 14.351 1.00 91.06 95 LEU A N 1
ATOM 770 C CA . LEU A 1 95 ? -6.038 -2.653 13.053 1.00 91.06 95 LEU A CA 1
ATOM 771 C C . LEU A 1 95 ? -5.802 -1.240 12.541 1.00 91.06 95 LEU A C 1
ATOM 773 O O . LEU A 1 95 ? -4.718 -0.962 12.028 1.00 91.06 95 LEU A O 1
ATOM 777 N N . ALA A 1 96 ? -6.785 -0.356 12.689 1.00 91.81 96 ALA A N 1
ATOM 778 C CA . ALA A 1 96 ? -6.664 1.045 12.312 1.00 91.81 96 ALA A CA 1
ATOM 779 C C . ALA A 1 96 ? -5.549 1.729 13.128 1.00 91.81 96 ALA A C 1
ATOM 781 O O . ALA A 1 96 ? -4.685 2.416 12.578 1.00 91.81 96 ALA A O 1
ATOM 782 N N . GLU A 1 97 ? -5.488 1.451 14.432 1.00 93.31 97 GLU A N 1
ATOM 783 C CA . GLU A 1 97 ? -4.414 1.907 15.316 1.00 93.31 97 GLU A CA 1
ATOM 784 C C . GLU A 1 97 ? -3.050 1.322 14.936 1.00 93.31 97 GLU A C 1
ATOM 786 O O . GLU A 1 97 ? -2.057 2.051 14.901 1.00 93.31 97 GLU A O 1
ATOM 791 N N . LEU A 1 98 ? -2.981 0.020 14.633 1.00 93.88 98 LEU A N 1
ATOM 792 C CA . LEU A 1 98 ? -1.748 -0.617 14.166 1.00 93.88 98 LEU A CA 1
ATOM 793 C C . LEU A 1 98 ? -1.268 0.025 12.859 1.00 93.88 98 LEU A C 1
ATOM 795 O O . LEU A 1 98 ? -0.091 0.362 12.738 1.00 93.88 98 LEU A O 1
ATOM 799 N N . LEU A 1 99 ? -2.170 0.243 11.900 1.00 94.06 99 LEU A N 1
ATOM 800 C CA . LEU A 1 99 ? -1.854 0.931 10.653 1.00 94.06 99 LEU A CA 1
ATOM 801 C C . LEU A 1 99 ? -1.289 2.324 10.939 1.00 94.06 99 LEU A C 1
ATOM 803 O O . LEU A 1 99 ? -0.211 2.658 10.452 1.00 94.06 99 LEU A O 1
ATOM 807 N N . MET A 1 100 ? -1.961 3.109 11.781 1.00 93.81 100 MET A N 1
ATOM 808 C CA . MET A 1 100 ? -1.484 4.427 12.193 1.00 93.81 100 MET A CA 1
ATOM 809 C C . MET A 1 100 ? -0.070 4.366 12.794 1.00 93.81 100 MET A C 1
ATOM 811 O O . MET A 1 100 ? 0.789 5.165 12.415 1.00 93.81 100 MET A O 1
ATOM 815 N N . GLN A 1 101 ? 0.199 3.422 13.701 1.00 91.94 101 GLN A N 1
ATOM 816 C CA . GLN A 1 101 ? 1.524 3.238 14.308 1.00 91.94 101 GLN A CA 1
ATOM 817 C C . GLN A 1 101 ? 2.592 2.939 13.250 1.00 91.94 101 GLN A C 1
ATOM 819 O O . GLN A 1 101 ? 3.653 3.566 13.244 1.00 91.94 101 GLN A O 1
ATOM 824 N N . MET A 1 102 ? 2.297 2.038 12.311 1.00 92.56 102 MET A N 1
ATOM 825 C CA . MET A 1 102 ? 3.207 1.698 11.216 1.00 92.56 102 MET A CA 1
ATOM 826 C C . MET A 1 102 ? 3.505 2.918 10.334 1.00 92.56 102 MET A C 1
ATOM 828 O O . MET A 1 102 ? 4.667 3.197 10.041 1.00 92.56 102 MET A O 1
ATOM 832 N N . LEU A 1 103 ? 2.483 3.694 9.957 1.00 90.38 103 LEU A N 1
ATOM 833 C CA . LEU A 1 103 ? 2.640 4.883 9.110 1.00 90.38 103 LEU A CA 1
ATOM 834 C C . LEU A 1 103 ? 3.427 6.014 9.793 1.00 90.38 103 LEU A C 1
ATOM 836 O O . LEU A 1 103 ? 4.212 6.709 9.130 1.00 90.38 103 LEU A O 1
ATOM 840 N N . LYS A 1 104 ? 3.261 6.183 11.111 1.00 88.94 104 LYS A N 1
ATOM 841 C CA . LYS A 1 104 ? 4.052 7.124 11.923 1.00 88.94 104 LYS A CA 1
ATOM 842 C C . LYS A 1 104 ? 5.530 6.733 11.954 1.00 88.94 104 LYS A C 1
ATOM 844 O O . LYS A 1 104 ? 6.397 7.593 11.783 1.00 88.94 104 LYS A O 1
ATOM 849 N N . SER A 1 105 ? 5.825 5.439 12.058 1.00 87.00 105 SER A N 1
ATOM 850 C CA . SER A 1 105 ? 7.197 4.913 12.028 1.00 87.00 105 SER A CA 1
ATOM 851 C C . SER A 1 105 ? 7.891 5.075 10.671 1.00 87.00 105 SER A C 1
ATOM 853 O O . SER A 1 105 ? 9.120 5.087 10.607 1.00 87.00 105 SER A O 1
ATOM 855 N N . CYS A 1 106 ? 7.144 5.276 9.579 1.00 79.31 106 CYS A N 1
ATOM 856 C CA . CYS A 1 106 ? 7.709 5.438 8.235 1.00 79.31 106 CYS A CA 1
ATOM 857 C C . CYS A 1 106 ? 8.407 6.792 7.962 1.00 79.31 106 CYS A C 1
ATOM 859 O O . CYS A 1 106 ? 8.870 7.016 6.841 1.00 79.31 106 CYS A O 1
ATOM 861 N N . LYS A 1 107 ? 8.540 7.692 8.953 1.00 73.38 107 LYS A N 1
ATOM 862 C CA . LYS A 1 107 ? 9.223 9.004 8.830 1.00 73.38 107 LYS A CA 1
ATOM 863 C C . LYS A 1 107 ? 8.794 9.765 7.554 1.00 73.38 107 LYS A C 1
ATOM 865 O O . LYS A 1 107 ? 7.638 9.718 7.157 1.00 73.38 107 LYS A O 1
ATOM 870 N N . ARG A 1 108 ? 9.708 10.480 6.883 1.00 72.19 108 ARG A N 1
ATOM 871 C CA . ARG A 1 108 ? 9.453 11.193 5.613 1.00 72.19 108 ARG A CA 1
ATOM 872 C C . ARG A 1 108 ? 9.474 1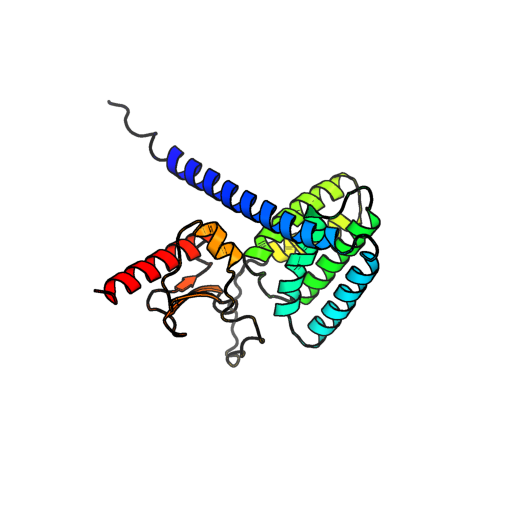0.274 4.378 1.00 72.19 108 ARG A C 1
ATOM 874 O O . ARG A 1 108 ? 9.638 10.776 3.269 1.00 72.19 108 ARG A O 1
ATOM 881 N N . GLN A 1 109 ? 9.376 8.949 4.540 1.00 76.06 109 GLN A N 1
ATOM 882 C CA . GLN A 1 109 ? 9.403 8.049 3.389 1.00 76.06 109 GLN A CA 1
ATOM 883 C C . GLN A 1 109 ? 8.083 8.081 2.629 1.00 76.06 109 GLN A C 1
ATOM 885 O O . GLN A 1 109 ? 6.997 8.068 3.214 1.00 76.06 109 GLN A O 1
ATOM 890 N N . THR A 1 110 ? 8.209 8.096 1.308 1.00 74.81 110 THR A N 1
ATOM 891 C CA . THR A 1 110 ? 7.073 8.018 0.402 1.00 74.81 110 THR A CA 1
ATOM 892 C C . THR A 1 110 ? 6.591 6.568 0.334 1.00 74.81 110 THR A C 1
ATOM 894 O O . THR A 1 110 ? 7.406 5.667 0.105 1.00 74.81 110 THR A O 1
ATOM 897 N N . PRO A 1 111 ? 5.288 6.313 0.536 1.00 78.69 111 PRO A N 1
ATOM 898 C CA . PRO A 1 111 ? 4.729 4.974 0.383 1.00 78.69 111 PRO A CA 1
ATOM 899 C C . PRO A 1 111 ? 4.946 4.443 -1.046 1.00 78.69 111 PRO A C 1
ATOM 901 O O . PRO A 1 111 ? 4.782 5.204 -2.004 1.00 78.69 111 PRO A O 1
ATOM 904 N N . PRO A 1 112 ? 5.250 3.142 -1.216 1.00 77.38 112 PRO A N 1
ATOM 905 C CA . PRO A 1 112 ? 5.276 2.512 -2.530 1.00 77.38 112 PRO A CA 1
ATOM 906 C C . PRO A 1 112 ? 3.924 2.652 -3.252 1.00 77.38 112 PRO A C 1
ATOM 908 O O . PRO A 1 112 ? 2.890 2.669 -2.575 1.00 77.38 112 PRO A O 1
ATOM 911 N N . PRO A 1 113 ? 3.907 2.671 -4.596 1.00 74.50 113 PRO A N 1
ATOM 912 C CA . PRO A 1 113 ? 2.696 2.788 -5.416 1.00 74.50 113 PRO A CA 1
ATOM 913 C C . PRO A 1 113 ? 1.512 1.939 -4.942 1.00 74.50 113 PRO A C 1
ATOM 915 O O . PRO A 1 113 ? 0.443 2.456 -4.620 1.00 74.50 113 PRO A O 1
ATOM 918 N N . ARG A 1 114 ? 1.719 0.632 -4.775 1.00 76.12 114 ARG A N 1
ATOM 919 C CA . ARG A 1 114 ? 0.667 -0.293 -4.340 1.00 76.12 114 ARG A CA 1
ATOM 920 C C . ARG A 1 114 ? 0.147 -0.011 -2.930 1.00 76.12 114 ARG A C 1
ATOM 922 O O . ARG A 1 114 ? -1.048 -0.148 -2.685 1.00 76.12 114 ARG A O 1
ATOM 929 N N . LEU A 1 115 ? 1.010 0.440 -2.015 1.00 83.25 115 LEU A N 1
ATOM 930 C CA . LEU A 1 115 ? 0.574 0.884 -0.690 1.00 83.25 115 LEU A CA 1
ATOM 931 C C . LEU A 1 115 ? -0.226 2.187 -0.779 1.00 83.25 115 LEU A C 1
ATOM 933 O O . LEU A 1 115 ? -1.208 2.322 -0.063 1.00 83.25 115 LEU A O 1
ATOM 937 N N . ARG A 1 116 ? 0.137 3.131 -1.660 1.00 81.12 116 ARG A N 1
ATOM 938 C CA . ARG A 1 116 ? -0.648 4.362 -1.861 1.00 81.12 116 ARG A CA 1
ATOM 939 C C . ARG A 1 116 ? -2.071 4.060 -2.283 1.00 81.12 116 ARG A C 1
ATOM 941 O O . ARG A 1 116 ? -2.992 4.635 -1.719 1.00 81.12 116 ARG A O 1
ATOM 948 N N . VAL A 1 117 ? -2.252 3.183 -3.265 1.00 78.19 117 VAL A N 1
ATOM 949 C CA . VAL A 1 117 ? -3.602 2.862 -3.732 1.00 78.19 117 VAL A CA 1
ATOM 950 C C . VAL A 1 117 ? -4.375 2.102 -2.651 1.00 78.19 117 VAL A C 1
ATOM 952 O O . VAL A 1 117 ? -5.516 2.451 -2.374 1.00 78.19 117 VAL A O 1
ATOM 955 N N . ALA A 1 118 ? -3.739 1.163 -1.945 1.00 84.94 118 ALA A N 1
ATOM 956 C CA . ALA A 1 118 ? -4.366 0.487 -0.810 1.00 84.94 118 ALA A CA 1
ATOM 957 C C . ALA A 1 118 ? -4.792 1.476 0.298 1.00 84.94 118 ALA A C 1
ATOM 959 O O . ALA A 1 118 ? -5.886 1.371 0.843 1.00 84.94 118 ALA A O 1
ATOM 960 N N . LEU A 1 119 ? -3.957 2.472 0.607 1.00 89.69 119 LEU A N 1
ATOM 961 C CA . LEU A 1 119 ? -4.269 3.516 1.585 1.00 89.69 119 LEU A CA 1
ATOM 962 C C . LEU A 1 119 ? -5.450 4.400 1.161 1.00 89.69 119 LEU A C 1
ATOM 964 O O . LEU A 1 119 ? -6.148 4.890 2.040 1.00 89.69 119 LEU A O 1
ATOM 968 N N . LYS A 1 120 ? -5.701 4.593 -0.143 1.00 85.88 120 LYS A N 1
ATOM 969 C CA . LYS A 1 120 ? -6.921 5.275 -0.614 1.00 85.88 120 LYS A CA 1
ATOM 970 C C . LYS A 1 120 ? -8.172 4.473 -0.258 1.00 85.88 120 LYS A C 1
ATOM 972 O O . LYS A 1 120 ? -9.099 5.036 0.299 1.00 85.88 120 LYS A O 1
ATOM 977 N N . VAL A 1 121 ? -8.142 3.156 -0.469 1.00 86.69 121 VAL A N 1
ATOM 978 C CA . VAL A 1 121 ? -9.251 2.266 -0.085 1.00 86.69 121 VAL A CA 1
ATOM 979 C C . VAL A 1 121 ? -9.472 2.269 1.432 1.00 86.69 121 VAL A C 1
ATOM 981 O O . VAL A 1 121 ? -10.604 2.300 1.899 1.00 86.69 121 VAL A O 1
ATOM 984 N N . ALA A 1 122 ? -8.397 2.271 2.228 1.00 89.94 122 ALA A N 1
ATOM 985 C CA . ALA A 1 122 ? -8.531 2.426 3.677 1.00 89.94 122 ALA A CA 1
ATOM 986 C C . ALA A 1 122 ? -9.100 3.796 4.073 1.00 89.94 122 ALA A C 1
ATOM 988 O O . ALA A 1 122 ? -9.810 3.873 5.068 1.00 89.94 122 ALA A O 1
ATOM 989 N N . ALA A 1 123 ? -8.784 4.861 3.331 1.00 89.88 123 ALA A N 1
ATOM 990 C CA . ALA A 1 123 ? -9.334 6.187 3.585 1.00 89.88 123 ALA A CA 1
ATOM 991 C C . ALA A 1 123 ? -10.849 6.226 3.346 1.00 89.88 123 ALA A C 1
ATOM 993 O O . ALA A 1 123 ? -11.539 6.730 4.219 1.00 89.88 123 ALA A O 1
ATOM 994 N N . GLU A 1 124 ? -11.343 5.631 2.250 1.00 88.25 124 GLU A N 1
ATOM 995 C CA . GLU A 1 124 ? -12.788 5.484 1.975 1.00 88.25 124 GLU A CA 1
ATOM 996 C C . GLU A 1 124 ? -13.496 4.817 3.164 1.00 88.25 124 GLU A C 1
ATOM 998 O O . GLU A 1 124 ? -14.377 5.402 3.780 1.00 88.25 124 GLU A O 1
ATOM 1003 N N . LYS A 1 125 ? -13.007 3.646 3.598 1.00 88.62 125 LYS A N 1
ATOM 1004 C CA . LYS A 1 125 ? -13.602 2.931 4.739 1.00 88.62 125 LYS A CA 1
ATOM 1005 C C . LYS A 1 125 ? -13.541 3.721 6.054 1.00 88.62 125 LYS A C 1
ATOM 1007 O O . LYS A 1 125 ? -14.421 3.604 6.898 1.00 88.62 125 LYS A O 1
ATOM 1012 N N . LEU A 1 126 ? -12.473 4.486 6.282 1.00 90.62 126 LEU A N 1
ATOM 1013 C CA . LEU A 1 126 ? -12.349 5.325 7.478 1.00 90.62 126 LEU A CA 1
ATOM 1014 C C . LEU A 1 126 ? -13.305 6.522 7.449 1.00 90.62 126 LEU A C 1
ATOM 1016 O O . LEU A 1 126 ? -13.714 6.962 8.518 1.00 90.62 126 LEU A O 1
ATOM 1020 N N . GLU A 1 127 ? -13.639 7.043 6.268 1.00 89.62 127 GLU A N 1
ATOM 1021 C CA . GLU A 1 127 ? -14.657 8.084 6.102 1.00 89.62 127 GLU A CA 1
ATOM 1022 C C . GLU A 1 127 ? -16.041 7.527 6.464 1.00 89.62 127 GLU A C 1
ATOM 1024 O O . GLU A 1 127 ? -16.702 8.115 7.318 1.00 89.62 127 GLU A O 1
ATOM 1029 N N . ASP A 1 128 ? -16.396 6.332 5.979 1.00 87.75 128 ASP A N 1
ATOM 1030 C CA . ASP A 1 128 ? -17.651 5.650 6.345 1.00 87.75 128 ASP A CA 1
ATOM 1031 C C . ASP A 1 128 ? -17.762 5.420 7.870 1.00 87.75 128 ASP A C 1
ATOM 1033 O O . ASP A 1 128 ? -18.772 5.725 8.510 1.00 87.75 128 ASP A O 1
ATOM 1037 N N . ILE A 1 129 ? -16.682 4.938 8.500 1.00 88.12 129 ILE A N 1
ATOM 1038 C CA . ILE A 1 129 ? -16.628 4.706 9.955 1.00 88.12 129 ILE A CA 1
ATOM 1039 C C . ILE A 1 129 ? -16.694 6.030 10.742 1.00 88.12 129 ILE A C 1
ATOM 1041 O O . ILE A 1 129 ? -17.269 6.083 11.835 1.00 88.12 129 ILE A O 1
ATOM 1045 N N . GLN A 1 130 ? -16.102 7.106 10.215 1.00 87.62 130 GLN A N 1
ATOM 1046 C CA . GLN A 1 130 ? -16.182 8.435 10.820 1.00 87.62 130 GLN A CA 1
ATOM 1047 C C . GLN A 1 130 ? -17.617 8.978 10.767 1.00 87.62 130 GLN A C 1
ATOM 1049 O O . GLN A 1 130 ? -18.086 9.540 11.759 1.00 87.62 130 GLN A O 1
ATOM 1054 N N . GLU A 1 131 ? -18.330 8.783 9.656 1.00 87.31 131 GLU A N 1
ATOM 1055 C CA . GLU A 1 131 ? -19.748 9.146 9.522 1.00 87.31 131 GLU A CA 1
ATOM 1056 C C . GLU A 1 131 ? -20.633 8.376 10.514 1.00 87.31 131 GLU A C 1
ATOM 1058 O O . GLU A 1 131 ? -21.551 8.950 11.107 1.00 87.31 131 GLU A O 1
ATOM 1063 N N . ALA A 1 132 ? -20.283 7.119 10.803 1.00 85.81 132 ALA A N 1
ATOM 1064 C CA . ALA A 1 132 ? -20.887 6.311 11.864 1.00 85.81 132 ALA A CA 1
ATOM 1065 C C . ALA A 1 132 ? -20.514 6.757 13.302 1.00 85.81 132 ALA A C 1
ATOM 1067 O O . ALA A 1 132 ? -20.930 6.122 14.272 1.00 85.81 132 ALA A O 1
ATOM 1068 N N . LYS A 1 133 ? -19.792 7.879 13.463 1.00 87.56 133 LYS A N 1
ATOM 1069 C CA . LYS A 1 133 ? -19.415 8.517 14.742 1.00 87.56 133 LYS A CA 1
ATOM 1070 C C . LYS A 1 133 ? -18.473 7.690 15.622 1.00 87.56 133 LYS A C 1
ATOM 1072 O O . LYS A 1 133 ? -18.570 7.726 16.848 1.00 87.56 133 LYS A O 1
ATOM 1077 N N . HIS A 1 134 ? -17.536 6.964 15.016 1.00 84.88 134 HIS A N 1
ATOM 1078 C CA . HIS A 1 134 ? -16.461 6.310 15.760 1.00 84.88 134 HIS A CA 1
ATOM 1079 C C . HIS A 1 134 ? -15.205 7.196 15.839 1.00 84.88 134 HIS A C 1
ATOM 1081 O O . HIS A 1 134 ? -14.478 7.366 14.860 1.00 84.88 134 HIS A O 1
ATOM 1087 N N . ASP A 1 135 ? -14.903 7.701 17.038 1.00 85.56 135 ASP A N 1
ATOM 1088 C CA . ASP A 1 135 ? -13.854 8.708 17.287 1.00 85.56 135 ASP A CA 1
ATOM 1089 C C . ASP A 1 135 ? -12.441 8.303 16.828 1.00 85.56 135 ASP A C 1
ATOM 1091 O O . ASP A 1 135 ? -11.630 9.147 16.441 1.00 85.56 135 ASP A O 1
ATOM 1095 N N . PHE A 1 136 ? -12.112 7.005 16.840 1.00 89.25 136 PHE A N 1
ATOM 1096 C CA . PHE A 1 136 ? -10.779 6.544 16.431 1.00 89.25 136 PHE A CA 1
ATOM 1097 C C . PHE A 1 136 ? -10.507 6.781 14.937 1.00 89.25 136 PHE A C 1
ATOM 1099 O O . PHE A 1 136 ? -9.345 6.922 14.539 1.00 89.25 136 PHE A O 1
ATOM 1106 N N . ALA A 1 137 ? -11.554 6.819 14.106 1.00 90.06 137 ALA A N 1
ATOM 1107 C CA . ALA A 1 137 ? -11.413 6.899 12.659 1.00 90.06 1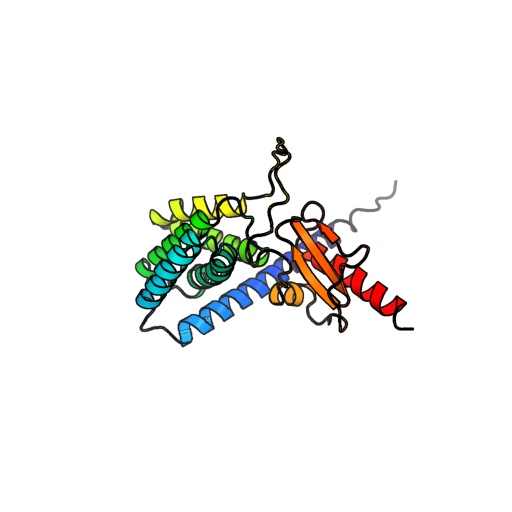37 ALA A CA 1
ATOM 1108 C C . ALA A 1 137 ? -10.816 8.234 12.218 1.00 90.06 137 ALA A C 1
ATOM 1110 O O . ALA A 1 137 ? -9.956 8.243 11.341 1.00 90.06 137 ALA A O 1
ATOM 1111 N N . GLU A 1 138 ? -11.167 9.340 12.879 1.00 90.62 138 GLU A N 1
ATOM 1112 C CA . GLU A 1 138 ? -10.639 10.667 12.549 1.00 90.62 138 GLU A CA 1
ATOM 1113 C C . GLU A 1 138 ? -9.107 10.714 12.680 1.00 90.62 138 GLU A C 1
ATOM 1115 O O . GLU A 1 138 ? -8.398 11.160 11.770 1.00 90.62 138 GLU A O 1
ATOM 1120 N N . ALA A 1 139 ? -8.574 10.205 13.795 1.00 90.50 139 ALA A N 1
ATOM 1121 C CA . ALA A 1 139 ? -7.137 10.205 14.058 1.00 90.50 139 ALA A CA 1
ATOM 1122 C C . ALA A 1 139 ? -6.367 9.349 13.040 1.00 90.50 139 ALA A C 1
ATOM 1124 O O . ALA A 1 139 ? -5.306 9.755 12.554 1.00 90.50 139 ALA A O 1
ATOM 1125 N N . VAL A 1 140 ? -6.909 8.182 12.685 1.00 92.94 140 VAL A N 1
ATOM 1126 C CA . VAL A 1 140 ? -6.288 7.278 11.708 1.00 92.94 140 VAL A CA 1
ATOM 1127 C C . VAL A 1 140 ? -6.397 7.861 10.299 1.00 92.94 140 VAL A C 1
ATOM 1129 O O . VAL A 1 140 ? -5.400 7.896 9.575 1.00 92.94 140 VAL A O 1
ATOM 1132 N N . LEU A 1 141 ? -7.561 8.393 9.924 1.00 92.31 141 LEU A N 1
ATOM 1133 C CA . LEU A 1 141 ? -7.800 9.027 8.630 1.00 92.31 141 LEU A CA 1
ATOM 1134 C C . LEU A 1 141 ? -6.866 10.214 8.415 1.00 92.31 141 LEU A C 1
ATOM 1136 O O . LEU A 1 141 ? -6.309 10.368 7.328 1.00 92.31 141 LEU A O 1
ATOM 1140 N N . LYS A 1 142 ? -6.627 11.024 9.450 1.00 91.25 142 LYS A N 1
ATOM 1141 C CA . LYS A 1 142 ? -5.656 12.122 9.407 1.00 91.25 142 LYS A CA 1
ATOM 1142 C C . LYS A 1 142 ? -4.256 11.628 9.045 1.00 91.25 142 LYS A C 1
ATOM 1144 O O . LYS A 1 142 ? -3.596 12.247 8.213 1.00 91.25 142 LYS A O 1
ATOM 1149 N N . GLU A 1 143 ? -3.808 10.516 9.623 1.00 91.88 143 GLU A N 1
ATOM 1150 C CA . GLU A 1 143 ? -2.483 9.940 9.358 1.00 91.88 143 GLU A CA 1
ATOM 1151 C C . GLU A 1 143 ? -2.400 9.257 7.991 1.00 91.88 143 GLU A C 1
ATOM 1153 O O . GLU A 1 143 ? -1.405 9.414 7.282 1.00 91.88 143 GLU A O 1
ATOM 1158 N N . VAL A 1 144 ? -3.464 8.574 7.562 1.00 91.06 144 VAL A N 1
ATOM 1159 C CA . VAL A 1 144 ? -3.581 8.025 6.203 1.00 91.06 144 VAL A CA 1
ATOM 1160 C C . VAL A 1 144 ? -3.544 9.154 5.173 1.00 91.06 144 VAL A C 1
ATOM 1162 O O . VAL A 1 144 ? -2.722 9.122 4.256 1.00 91.06 144 VAL A O 1
ATOM 1165 N N . LYS A 1 145 ? -4.350 10.208 5.355 1.00 89.31 145 LYS A N 1
ATOM 1166 C CA . LYS A 1 145 ? -4.339 11.408 4.507 1.00 89.31 145 LYS A CA 1
ATOM 1167 C C . LYS A 1 145 ? -2.980 12.093 4.550 1.00 89.31 145 LYS A C 1
ATOM 1169 O O . LYS A 1 145 ? -2.502 12.507 3.501 1.00 89.31 145 LYS A O 1
ATOM 1174 N N . ALA A 1 146 ? -2.316 12.180 5.702 1.00 87.69 146 ALA A N 1
ATOM 1175 C CA . ALA A 1 146 ? -0.959 12.712 5.790 1.00 87.69 146 ALA A CA 1
ATOM 1176 C C . ALA A 1 146 ? 0.029 11.862 4.981 1.00 87.69 146 ALA A C 1
ATOM 1178 O O . ALA A 1 146 ? 0.809 12.424 4.222 1.00 87.69 146 ALA A O 1
ATOM 1179 N N . MET A 1 147 ? -0.028 10.529 5.079 1.00 87.88 147 MET A N 1
ATOM 1180 C CA . MET A 1 147 ? 0.806 9.605 4.301 1.00 87.88 147 MET A CA 1
ATOM 1181 C C . MET A 1 147 ? 0.540 9.702 2.794 1.00 87.88 147 MET A C 1
ATOM 1183 O O . MET A 1 147 ? 1.478 9.665 2.003 1.00 87.88 147 MET A O 1
ATOM 1187 N N . LEU A 1 148 ? -0.717 9.867 2.383 1.00 83.75 148 LEU A N 1
ATOM 1188 C CA . LEU A 1 148 ? -1.104 10.064 0.982 1.00 83.75 148 LEU A CA 1
ATOM 1189 C C . LEU A 1 148 ? -0.679 11.441 0.455 1.00 83.75 148 LEU A C 1
ATOM 1191 O O . LEU A 1 148 ? -0.213 11.542 -0.679 1.00 83.75 148 LEU A O 1
ATOM 1195 N N . LYS A 1 149 ? -0.785 12.474 1.303 1.00 79.88 149 LYS A N 1
ATOM 1196 C CA . LYS A 1 149 ? -0.300 13.842 1.067 1.00 79.88 149 LYS A CA 1
ATOM 1197 C C . LYS A 1 149 ? 1.213 13.962 1.160 1.00 79.88 149 LYS A C 1
ATOM 1199 O O . LYS A 1 149 ? 1.734 15.018 0.797 1.00 79.88 149 LYS A O 1
ATOM 1204 N N . ARG A 1 150 ? 1.940 12.913 1.579 1.00 75.06 150 ARG A N 1
ATOM 1205 C CA . ARG A 1 150 ? 3.381 12.776 1.304 1.00 75.06 150 ARG A CA 1
ATOM 1206 C C . ARG A 1 150 ? 3.551 12.553 -0.199 1.00 75.06 150 ARG A C 1
ATOM 1208 O O . ARG A 1 150 ? 4.006 11.519 -0.678 1.00 75.06 150 ARG A O 1
ATOM 1215 N N . HIS A 1 151 ? 3.187 13.581 -0.949 1.00 55.66 151 HIS A N 1
ATOM 1216 C CA . HIS A 1 151 ? 3.779 13.887 -2.218 1.00 55.66 151 HIS A CA 1
ATOM 1217 C C . HIS A 1 151 ? 5.243 14.197 -1.953 1.00 55.66 151 HIS A C 1
ATOM 1219 O O . HIS A 1 151 ? 5.640 14.635 -0.869 1.00 55.66 151 HIS A O 1
ATOM 1225 N N . TYR A 1 152 ? 6.057 14.014 -2.973 1.00 46.31 152 TYR A N 1
ATOM 1226 C CA . TYR A 1 152 ? 7.369 14.622 -2.991 1.00 46.31 152 TYR A CA 1
ATOM 1227 C C . TYR A 1 152 ? 7.230 16.155 -3.116 1.00 46.31 152 TYR A C 1
ATOM 1229 O O . TYR A 1 152 ? 7.501 16.719 -4.166 1.00 46.31 152 TYR A O 1
ATOM 1237 N N . GLY A 1 153 ? 6.764 16.825 -2.057 1.00 39.69 153 GLY A N 1
ATOM 1238 C CA . GLY A 1 153 ? 6.648 18.279 -1.956 1.00 39.69 153 GLY A CA 1
ATOM 1239 C C . GLY A 1 153 ? 8.013 18.900 -1.667 1.00 39.69 153 GLY A C 1
ATOM 1240 O O . GLY A 1 153 ? 8.710 18.487 -0.740 1.00 39.69 153 GLY A O 1
ATOM 1241 N N . GLY A 1 154 ? 8.420 19.837 -2.520 1.00 39.03 154 GLY A N 1
ATOM 1242 C CA . GLY A 1 154 ? 9.744 20.443 -2.534 1.00 39.03 154 GLY A CA 1
ATOM 1243 C C . GLY A 1 154 ? 10.101 21.201 -1.257 1.00 39.03 154 GLY A C 1
ATOM 1244 O O . GLY A 1 154 ? 9.433 22.143 -0.855 1.00 39.03 154 GLY A O 1
ATOM 1245 N N . SER A 1 155 ? 11.241 20.836 -0.686 1.00 30.27 155 SER A N 1
ATOM 1246 C CA . SER A 1 155 ? 12.206 21.810 -0.192 1.00 30.27 155 SER A CA 1
ATOM 1247 C C . SER A 1 155 ? 13.588 21.233 -0.467 1.00 30.27 155 SER A C 1
ATOM 1249 O O . SER A 1 155 ? 14.152 20.458 0.304 1.00 30.27 155 SER A O 1
ATOM 1251 N N . THR A 1 156 ? 14.097 21.551 -1.652 1.00 39.34 156 THR A N 1
ATOM 1252 C CA . THR A 1 156 ? 15.531 21.632 -1.903 1.00 39.34 156 THR A CA 1
ATOM 1253 C C . THR A 1 156 ? 16.042 22.873 -1.177 1.00 39.34 156 THR A C 1
ATOM 1255 O O . THR A 1 156 ? 16.229 23.919 -1.790 1.00 39.34 156 THR A O 1
ATOM 1258 N N . HIS A 1 157 ? 16.250 22.772 0.134 1.00 32.59 157 HIS A N 1
ATOM 1259 C CA . HIS A 1 157 ? 17.205 23.640 0.812 1.00 32.59 157 HIS A CA 1
ATOM 1260 C C . HIS A 1 157 ? 18.388 22.806 1.276 1.00 32.59 157 HIS A C 1
ATOM 1262 O O . HIS A 1 157 ? 18.247 21.695 1.786 1.00 32.59 157 HIS A O 1
ATOM 1268 N N . GLY A 1 158 ? 19.558 23.319 0.910 1.00 40.91 158 GLY A N 1
ATOM 1269 C CA . GLY A 1 158 ? 20.781 22.567 0.757 1.00 40.91 158 GLY A CA 1
ATOM 1270 C C . GLY A 1 158 ? 21.356 22.038 2.060 1.00 40.91 158 GLY A C 1
ATOM 1271 O O . GLY A 1 158 ? 21.361 22.698 3.092 1.00 40.91 158 GLY A O 1
ATOM 1272 N N . ALA A 1 159 ? 21.957 20.866 1.934 1.00 28.22 159 ALA A N 1
ATOM 1273 C CA . ALA A 1 159 ? 23.248 20.583 2.530 1.00 28.22 159 ALA A CA 1
ATOM 1274 C C . ALA A 1 159 ? 23.981 19.641 1.561 1.00 28.22 159 ALA A C 1
ATOM 1276 O O . ALA A 1 159 ? 23.352 18.700 1.061 1.00 28.22 159 ALA A O 1
ATOM 1277 N N . PRO A 1 160 ? 25.281 19.839 1.276 1.00 39.53 160 PRO A N 1
ATOM 1278 C CA . PRO A 1 160 ? 26.104 18.835 0.615 1.00 39.53 160 PRO A CA 1
ATOM 1279 C C . PRO A 1 160 ? 26.363 17.708 1.626 1.00 39.53 160 PRO A C 1
ATOM 1281 O O . PRO A 1 160 ? 27.432 17.576 2.212 1.00 39.53 160 PRO A O 1
ATOM 1284 N N . GLY A 1 161 ? 25.324 16.927 1.906 1.00 32.66 161 GLY A N 1
ATOM 1285 C CA . GLY A 1 161 ? 25.388 15.763 2.771 1.00 32.66 161 GLY A CA 1
ATOM 1286 C C . GLY A 1 161 ? 25.781 14.556 1.938 1.00 32.66 161 GLY A C 1
ATOM 1287 O O . GLY A 1 161 ? 25.125 14.259 0.942 1.00 32.66 161 GLY A O 1
ATOM 1288 N N . LYS A 1 162 ? 26.865 13.885 2.342 1.00 33.34 162 LYS A N 1
ATOM 1289 C CA . LYS A 1 162 ? 27.300 12.546 1.910 1.00 33.34 162 LYS A CA 1
ATOM 1290 C C . LYS A 1 162 ? 26.139 11.733 1.329 1.00 33.34 162 LYS A C 1
ATOM 1292 O O . LYS A 1 162 ? 25.129 11.595 2.015 1.00 33.34 162 LYS A O 1
ATOM 1297 N N . ARG A 1 163 ? 26.300 11.187 0.109 1.00 36.88 163 ARG A N 1
ATOM 1298 C CA . ARG A 1 163 ? 25.340 10.259 -0.522 1.00 36.88 163 ARG A CA 1
ATOM 1299 C C . ARG A 1 163 ? 24.872 9.273 0.542 1.00 36.88 163 ARG A C 1
ATOM 1301 O O . ARG A 1 163 ? 25.636 8.400 0.949 1.00 36.88 163 ARG A O 1
ATOM 1308 N N . SER A 1 164 ? 23.656 9.467 1.035 1.00 36.56 164 SER A N 1
ATOM 1309 C CA . SER A 1 164 ? 23.048 8.566 1.991 1.00 36.56 164 SER A CA 1
ATOM 1310 C C . SER A 1 164 ? 22.903 7.238 1.267 1.00 36.56 164 SER A C 1
ATOM 1312 O O . SER A 1 164 ? 22.148 7.117 0.303 1.00 36.56 164 SER A O 1
ATOM 1314 N N . ILE A 1 165 ? 23.710 6.260 1.681 1.00 36.88 165 ILE A N 1
ATOM 1315 C CA . ILE A 1 165 ? 23.519 4.863 1.305 1.00 36.88 165 ILE A CA 1
ATOM 1316 C C . ILE A 1 165 ? 22.046 4.566 1.589 1.00 36.88 165 ILE A C 1
ATOM 1318 O O . ILE A 1 165 ? 21.563 4.825 2.695 1.00 36.88 165 ILE A O 1
ATOM 1322 N N . ALA A 1 166 ? 21.314 4.136 0.559 1.00 37.34 166 ALA A N 1
ATOM 1323 C CA . ALA A 1 166 ? 19.900 3.815 0.680 1.00 37.34 166 ALA A CA 1
ATOM 1324 C C . ALA A 1 166 ? 19.717 2.854 1.863 1.00 37.34 166 ALA A C 1
ATOM 1326 O O . ALA A 1 166 ? 20.456 1.867 1.932 1.00 37.34 166 ALA A O 1
ATOM 1327 N N . PRO A 1 167 ? 18.744 3.077 2.764 1.00 38.84 167 PRO A N 1
ATOM 1328 C CA . PRO A 1 167 ? 18.362 2.048 3.714 1.00 38.84 167 PRO A CA 1
ATOM 1329 C C . PRO A 1 167 ? 18.054 0.756 2.952 1.00 38.84 167 PRO A C 1
ATOM 1331 O O . PRO A 1 167 ? 17.404 0.788 1.895 1.00 38.84 167 PRO A O 1
ATOM 1334 N N . CYS A 1 168 ? 18.526 -0.364 3.490 1.00 36.50 168 CYS A N 1
ATOM 1335 C CA . CYS A 1 168 ? 18.337 -1.706 2.953 1.00 36.50 168 CYS A CA 1
ATOM 1336 C C . CYS A 1 168 ? 16.871 -1.898 2.509 1.00 36.50 168 CYS A C 1
ATOM 1338 O O . CYS A 1 168 ? 15.947 -1.679 3.292 1.00 36.50 168 CYS A O 1
ATOM 1340 N N . GLY A 1 169 ? 16.639 -2.284 1.249 1.00 40.72 169 GLY A N 1
ATOM 1341 C CA . GLY A 1 169 ? 15.300 -2.643 0.752 1.00 40.72 169 GLY A CA 1
ATOM 1342 C C . GLY A 1 169 ? 14.451 -1.524 0.128 1.00 40.72 169 GLY A C 1
ATOM 1343 O O . GLY A 1 169 ? 13.286 -1.770 -0.186 1.00 40.72 169 GLY A O 1
ATOM 1344 N N . THR A 1 170 ? 14.999 -0.321 -0.086 1.00 45.53 170 THR A N 1
ATOM 1345 C CA . THR A 1 170 ? 14.299 0.790 -0.781 1.00 45.53 170 THR A CA 1
ATOM 1346 C C . THR A 1 170 ? 14.692 0.970 -2.256 1.00 45.53 170 THR A C 1
ATOM 1348 O O . THR A 1 170 ? 13.983 1.648 -3.002 1.00 45.53 170 THR A O 1
ATOM 1351 N N . HIS A 1 171 ? 15.782 0.333 -2.694 1.00 49.31 171 HIS A N 1
ATOM 1352 C CA . HIS A 1 171 ? 16.274 0.375 -4.071 1.00 49.31 171 HIS A CA 1
ATOM 1353 C C . HIS A 1 171 ? 15.960 -0.936 -4.803 1.00 49.31 171 HIS A C 1
ATOM 1355 O O . HIS A 1 171 ? 16.241 -2.021 -4.294 1.00 49.31 171 HIS A O 1
ATOM 1361 N N . GLY A 1 172 ? 15.395 -0.836 -6.007 1.00 55.56 172 GLY A N 1
ATOM 1362 C CA . GLY A 1 172 ? 15.276 -1.972 -6.918 1.00 55.56 172 GLY A CA 1
ATOM 1363 C C . GLY A 1 172 ? 14.104 -2.920 -6.680 1.00 55.56 172 GLY A C 1
ATOM 1364 O O . GLY A 1 172 ? 14.168 -4.074 -7.102 1.00 55.56 172 GLY A O 1
ATOM 1365 N N . ARG A 1 173 ? 13.038 -2.468 -6.009 1.00 66.00 173 ARG A N 1
ATOM 1366 C CA . ARG A 1 173 ? 11.896 -3.334 -5.701 1.00 66.00 173 ARG A CA 1
ATOM 1367 C C . ARG A 1 173 ? 10.956 -3.429 -6.898 1.00 66.00 173 ARG A C 1
ATOM 1369 O O . ARG A 1 173 ? 10.377 -2.434 -7.318 1.00 66.00 173 ARG A O 1
ATOM 1376 N N . THR A 1 174 ? 10.776 -4.635 -7.416 1.00 68.94 174 THR A N 1
ATOM 1377 C CA . THR A 1 174 ? 9.778 -4.935 -8.446 1.00 68.94 174 THR A CA 1
ATOM 1378 C C . THR A 1 174 ? 8.422 -5.156 -7.783 1.00 68.94 174 THR A C 1
ATOM 1380 O O . THR A 1 174 ? 8.250 -6.106 -7.017 1.00 68.94 174 THR A O 1
ATOM 1383 N N . 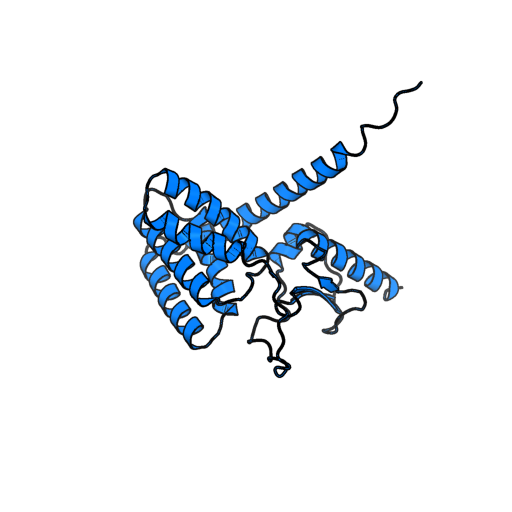ASP A 1 175 ? 7.449 -4.290 -8.062 1.00 70.19 175 ASP A N 1
ATOM 1384 C CA . ASP A 1 175 ? 6.055 -4.545 -7.695 1.00 70.19 175 ASP A CA 1
ATOM 1385 C C . ASP A 1 175 ? 5.389 -5.392 -8.784 1.00 70.19 175 ASP A C 1
ATOM 1387 O O . ASP A 1 175 ? 4.718 -4.885 -9.678 1.00 70.19 175 ASP A O 1
ATOM 1391 N N . ILE A 1 176 ? 5.644 -6.703 -8.740 1.00 72.06 176 ILE A N 1
ATOM 1392 C CA . ILE A 1 176 ? 5.202 -7.652 -9.774 1.00 72.06 176 ILE A CA 1
ATOM 1393 C C . ILE A 1 176 ? 3.678 -7.632 -9.942 1.00 72.06 176 ILE A C 1
ATOM 1395 O O . ILE A 1 176 ? 3.197 -7.792 -11.057 1.00 72.06 176 ILE A O 1
ATOM 1399 N N . CYS A 1 177 ? 2.914 -7.432 -8.865 1.00 65.19 177 CYS A N 1
ATOM 1400 C CA . CYS A 1 177 ? 1.452 -7.410 -8.941 1.00 65.19 177 CYS A CA 1
ATOM 1401 C C . CYS A 1 177 ? 0.961 -6.160 -9.673 1.00 65.19 177 CYS A C 1
ATOM 1403 O O . CYS A 1 177 ? 0.151 -6.285 -10.583 1.00 65.19 177 CYS A O 1
ATOM 1405 N N . LEU A 1 178 ? 1.499 -4.983 -9.336 1.00 73.38 178 LEU A N 1
ATOM 1406 C CA . LEU A 1 178 ? 1.150 -3.747 -10.037 1.00 73.38 178 LEU A CA 1
ATOM 1407 C C . LEU A 1 178 ? 1.609 -3.770 -11.503 1.00 73.38 178 LEU A C 1
ATOM 1409 O O . LEU A 1 178 ? 0.868 -3.363 -12.388 1.00 73.38 178 LEU A O 1
ATOM 1413 N N . ILE A 1 179 ? 2.801 -4.301 -11.782 1.00 79.56 179 ILE A N 1
ATOM 1414 C CA . ILE A 1 179 ? 3.261 -4.490 -13.164 1.00 79.56 179 ILE A CA 1
ATOM 1415 C C . ILE A 1 179 ? 2.306 -5.420 -13.917 1.00 79.56 179 ILE A C 1
ATOM 1417 O O . ILE A 1 179 ? 1.893 -5.096 -15.022 1.00 79.56 179 ILE A O 1
ATOM 1421 N N . ARG A 1 180 ? 1.911 -6.554 -13.328 1.00 78.75 180 ARG A N 1
ATOM 1422 C CA . ARG A 1 180 ? 0.965 -7.488 -13.958 1.00 78.75 180 ARG A CA 1
ATOM 1423 C C . ARG A 1 180 ? -0.417 -6.880 -14.161 1.00 78.75 180 ARG A C 1
ATOM 1425 O O . ARG A 1 180 ? -1.031 -7.164 -15.181 1.00 78.75 180 ARG A O 1
ATOM 1432 N N . SER A 1 181 ? -0.913 -6.061 -13.235 1.00 73.69 181 SER A N 1
ATOM 1433 C CA . SER A 1 181 ? -2.228 -5.436 -13.399 1.00 73.69 181 SER A CA 1
ATOM 1434 C C . SER A 1 181 ? -2.238 -4.419 -14.542 1.00 73.69 181 SER A C 1
ATOM 1436 O O . SER A 1 181 ? -3.215 -4.359 -15.281 1.00 73.69 181 SER A O 1
ATOM 1438 N N . VAL A 1 182 ? -1.142 -3.679 -14.734 1.00 80.88 182 VAL A N 1
ATOM 1439 C CA . VAL A 1 182 ? -0.981 -2.740 -15.856 1.00 80.88 182 VAL A CA 1
ATOM 1440 C C . VAL A 1 182 ? -0.736 -3.485 -17.173 1.00 80.88 182 VAL A C 1
ATOM 1442 O O . VAL A 1 182 ? -1.437 -3.284 -18.162 1.00 80.88 182 VAL A O 1
ATOM 1445 N N . LEU A 1 183 ? 0.210 -4.426 -17.190 1.00 82.75 183 LEU A N 1
ATOM 1446 C CA . LEU A 1 183 ? 0.578 -5.153 -18.407 1.00 82.75 183 LEU A CA 1
ATOM 1447 C C . LEU A 1 183 ? -0.462 -6.206 -18.829 1.00 82.75 183 LEU A C 1
ATOM 1449 O O . LEU A 1 183 ? -0.495 -6.604 -19.998 1.00 82.75 183 LEU A O 1
ATOM 1453 N N . LYS A 1 184 ? -1.358 -6.617 -17.925 1.00 82.81 184 LYS A N 1
ATOM 1454 C CA . LYS A 1 184 ? -2.375 -7.656 -18.133 1.00 82.81 184 LYS A CA 1
ATOM 1455 C C . LYS A 1 184 ? -1.727 -8.963 -18.625 1.00 82.81 184 LYS A C 1
ATOM 1457 O O . LYS A 1 184 ? -1.010 -9.616 -17.872 1.00 82.81 184 LYS A O 1
ATOM 1462 N N . LYS A 1 185 ? -1.969 -9.352 -19.884 1.00 79.88 185 LYS A N 1
ATOM 1463 C CA . LYS A 1 185 ? -1.413 -10.567 -20.517 1.00 79.88 185 LYS A CA 1
ATOM 1464 C C . LYS A 1 185 ? -0.055 -10.346 -21.200 1.00 79.88 185 LYS A C 1
ATOM 1466 O O . LYS A 1 185 ? 0.513 -11.305 -21.710 1.00 79.88 185 LYS A O 1
ATOM 1471 N N . ARG A 1 186 ? 0.447 -9.107 -21.260 1.00 86.50 186 ARG A N 1
ATOM 1472 C CA . ARG A 1 186 ? 1.734 -8.794 -21.895 1.00 86.50 186 ARG A CA 1
ATOM 1473 C C . ARG A 1 186 ? 2.876 -9.282 -21.014 1.00 86.50 186 ARG A C 1
ATOM 1475 O O . ARG A 1 186 ? 2.979 -8.899 -19.847 1.00 86.50 186 ARG A O 1
ATOM 1482 N N . GLU A 1 187 ? 3.720 -10.139 -21.574 1.00 83.38 187 GLU A N 1
ATOM 1483 C CA . GLU A 1 187 ? 4.863 -10.692 -20.861 1.00 83.38 187 GLU A CA 1
ATOM 1484 C C . GLU A 1 187 ? 6.093 -9.804 -21.021 1.00 83.38 187 GLU A C 1
ATOM 1486 O O . GLU A 1 187 ? 6.420 -9.319 -22.100 1.00 83.38 187 GLU A O 1
ATOM 1491 N N . MET A 1 188 ? 6.798 -9.607 -19.913 1.00 84.62 188 MET A N 1
ATOM 1492 C CA . MET A 1 188 ? 8.108 -8.974 -19.912 1.00 84.62 188 MET A CA 1
ATOM 1493 C C . MET A 1 188 ? 9.117 -9.866 -20.650 1.00 84.62 188 MET A C 1
ATOM 1495 O O . MET A 1 188 ? 9.253 -11.033 -20.269 1.00 84.62 188 MET A O 1
ATOM 1499 N N . PRO A 1 189 ? 9.882 -9.336 -21.626 1.00 87.88 189 PRO A N 1
ATOM 1500 C CA . PRO A 1 189 ? 10.939 -10.100 -22.271 1.00 87.88 189 PRO A CA 1
ATOM 1501 C C . PRO A 1 189 ? 11.944 -10.666 -21.249 1.00 87.88 189 PRO A C 1
ATOM 1503 O O . PRO A 1 189 ? 12.247 -10.015 -20.237 1.00 87.88 189 PRO A O 1
ATOM 1506 N N . PRO A 1 190 ? 12.493 -11.871 -21.486 1.00 84.31 190 PRO A N 1
ATOM 1507 C CA . PRO A 1 190 ? 13.427 -12.502 -20.561 1.00 84.31 190 PRO A CA 1
ATOM 1508 C C . PRO A 1 190 ? 14.686 -11.644 -20.379 1.00 84.31 190 PRO A C 1
ATOM 1510 O O . PRO A 1 190 ? 15.126 -10.969 -21.304 1.00 84.31 190 PRO A O 1
ATOM 1513 N N . ARG A 1 191 ? 15.295 -11.699 -19.184 1.00 86.50 191 ARG A N 1
ATOM 1514 C CA . ARG A 1 191 ? 16.484 -10.911 -18.757 1.00 86.50 191 ARG A CA 1
ATOM 1515 C C . ARG A 1 191 ? 16.233 -9.421 -18.486 1.00 86.50 191 ARG A C 1
ATOM 1517 O O . ARG A 1 191 ? 17.140 -8.743 -17.993 1.00 86.50 191 ARG A O 1
ATOM 1524 N N . TYR A 1 192 ? 15.020 -8.924 -18.719 1.00 90.00 192 TYR A N 1
ATOM 1525 C CA . TYR A 1 192 ? 14.619 -7.573 -18.334 1.00 90.00 192 TYR A CA 1
ATOM 1526 C C . TYR A 1 192 ? 13.938 -7.565 -16.966 1.00 90.00 192 TYR A C 1
ATOM 1528 O O . TYR A 1 192 ? 13.300 -8.531 -16.546 1.00 90.00 192 TYR A O 1
ATOM 1536 N N . ARG A 1 193 ? 14.048 -6.441 -16.257 1.00 89.06 193 ARG A N 1
ATOM 1537 C CA . ARG A 1 193 ? 13.297 -6.167 -15.027 1.00 89.06 193 ARG A CA 1
ATOM 1538 C C . ARG A 1 193 ? 12.815 -4.726 -15.006 1.00 89.06 193 ARG A C 1
ATOM 1540 O O . ARG A 1 193 ? 13.528 -3.832 -15.454 1.00 89.06 193 ARG A O 1
ATOM 1547 N N . MET A 1 194 ? 11.654 -4.509 -14.401 1.00 89.81 194 MET A N 1
ATOM 1548 C CA . MET A 1 194 ? 11.224 -3.192 -13.946 1.00 89.81 194 MET A CA 1
ATOM 1549 C C . MET A 1 194 ? 11.304 -3.120 -12.428 1.00 89.81 194 MET A C 1
ATOM 1551 O O . MET A 1 194 ? 11.135 -4.125 -11.734 1.00 89.81 194 MET A O 1
ATOM 1555 N N . GLY A 1 195 ? 11.551 -1.937 -11.893 1.00 87.00 195 GLY A N 1
ATOM 1556 C CA . GLY A 1 195 ? 11.536 -1.718 -10.457 1.00 87.00 195 GLY A CA 1
ATOM 1557 C C . GLY A 1 195 ? 11.196 -0.286 -10.111 1.00 87.00 195 GLY A C 1
ATOM 1558 O O . GLY A 1 195 ? 11.385 0.626 -10.909 1.00 87.00 195 GLY A O 1
ATOM 1559 N N . TRP A 1 196 ? 10.718 -0.099 -8.892 1.00 82.69 196 TRP A N 1
ATOM 1560 C CA . TRP A 1 196 ? 10.573 1.208 -8.285 1.00 82.69 196 TRP A CA 1
ATOM 1561 C C . TRP A 1 196 ? 11.852 1.563 -7.523 1.00 82.69 196 TRP A C 1
ATOM 1563 O O . TRP A 1 196 ? 12.362 0.768 -6.723 1.00 82.69 196 TRP A O 1
ATOM 1573 N N . ASP A 1 197 ? 12.374 2.763 -7.767 1.00 80.19 197 ASP A N 1
ATOM 1574 C CA . ASP A 1 197 ? 13.460 3.353 -6.992 1.00 80.19 197 ASP A CA 1
ATOM 1575 C C . ASP A 1 197 ? 12.897 4.424 -6.049 1.00 80.19 197 ASP A C 1
ATOM 1577 O O . ASP A 1 197 ? 12.585 5.547 -6.457 1.00 80.19 197 ASP A O 1
ATOM 1581 N N . GLY A 1 198 ? 12.797 4.080 -4.761 1.00 65.44 198 GLY A N 1
ATOM 1582 C CA . GLY A 1 198 ? 12.306 4.991 -3.727 1.00 65.44 198 GLY A CA 1
ATOM 1583 C C . GLY A 1 198 ? 13.239 6.171 -3.432 1.00 65.44 198 GLY A C 1
ATOM 1584 O O . GLY A 1 198 ? 12.803 7.145 -2.820 1.00 65.44 198 GLY A O 1
ATOM 1585 N N . LEU A 1 199 ? 14.506 6.127 -3.862 1.00 69.00 199 LEU A N 1
ATOM 1586 C CA . LEU A 1 199 ? 15.422 7.262 -3.725 1.00 69.00 199 LEU A CA 1
ATOM 1587 C C . LEU A 1 199 ? 15.253 8.254 -4.866 1.00 69.00 199 LEU A C 1
ATOM 1589 O O . LEU A 1 199 ? 15.100 9.455 -4.635 1.00 69.00 199 LEU A O 1
ATOM 1593 N N . LYS A 1 200 ? 15.304 7.741 -6.098 1.00 73.88 200 LYS A N 1
ATOM 1594 C CA . LYS A 1 200 ? 15.237 8.564 -7.310 1.00 73.88 200 LYS A CA 1
ATOM 1595 C C . LYS A 1 200 ? 13.816 8.918 -7.723 1.00 73.88 200 LYS A C 1
ATOM 1597 O O . LYS A 1 200 ? 13.653 9.812 -8.546 1.00 73.88 200 LYS A O 1
ATOM 1602 N N . ARG A 1 201 ? 12.807 8.335 -7.069 1.00 74.50 201 ARG A N 1
ATOM 1603 C CA . ARG A 1 201 ? 11.394 8.717 -7.204 1.00 74.50 201 ARG A CA 1
ATOM 1604 C C . ARG A 1 201 ? 10.872 8.398 -8.599 1.00 74.50 201 ARG A C 1
ATOM 1606 O O . ARG A 1 201 ? 10.447 9.276 -9.347 1.00 74.50 201 ARG A O 1
ATOM 1613 N N . GLY A 1 202 ? 10.968 7.137 -8.980 1.00 80.94 202 GLY A N 1
ATOM 1614 C CA . GLY A 1 202 ? 10.560 6.732 -10.311 1.00 80.94 202 GLY A CA 1
ATOM 1615 C C . GLY A 1 202 ? 10.707 5.250 -10.540 1.00 80.94 202 GLY A C 1
ATOM 1616 O O . GLY A 1 202 ? 11.385 4.535 -9.795 1.00 80.94 202 GLY A O 1
ATOM 1617 N N . TRP A 1 203 ? 10.057 4.813 -11.604 1.00 89.19 203 TRP A N 1
ATOM 1618 C CA . TRP A 1 203 ? 10.253 3.486 -12.133 1.00 89.19 203 TRP A CA 1
ATOM 1619 C C . TRP A 1 203 ? 11.503 3.460 -12.999 1.00 89.19 203 TRP A C 1
ATOM 1621 O O . TRP A 1 203 ? 11.860 4.440 -13.655 1.00 89.19 203 TRP A O 1
ATOM 1631 N N . PHE A 1 204 ? 12.160 2.313 -13.022 1.00 91.44 204 PHE A N 1
ATOM 1632 C CA . PHE A 1 204 ? 13.280 2.065 -13.906 1.00 91.44 204 PHE A CA 1
ATOM 1633 C C . PHE A 1 204 ? 13.153 0.705 -14.571 1.00 91.44 204 PHE A C 1
ATOM 1635 O O . PHE A 1 204 ? 12.591 -0.227 -13.992 1.00 91.44 204 PHE A O 1
ATOM 1642 N N . SER A 1 205 ? 13.749 0.578 -15.751 1.00 91.44 205 SER A N 1
ATOM 1643 C CA . SER A 1 205 ? 14.020 -0.703 -16.384 1.00 91.44 205 SER A CA 1
ATOM 1644 C C . SER A 1 205 ? 15.510 -1.033 -16.337 1.00 91.44 205 SER A C 1
ATOM 1646 O O . SER A 1 205 ? 16.390 -0.161 -16.312 1.00 91.44 205 SER A O 1
ATOM 1648 N N . ALA A 1 206 ? 15.803 -2.325 -16.262 1.00 89.38 206 ALA A N 1
ATOM 1649 C CA . ALA A 1 206 ? 17.155 -2.847 -16.290 1.00 89.38 206 ALA A CA 1
ATOM 1650 C C . ALA A 1 206 ? 17.225 -4.126 -17.128 1.00 89.38 206 ALA A C 1
ATOM 1652 O O . ALA A 1 206 ? 16.325 -4.960 -17.066 1.00 89.38 206 ALA A O 1
ATOM 1653 N N . PHE A 1 207 ? 18.327 -4.278 -17.854 1.00 89.69 207 PHE A N 1
ATOM 1654 C CA . PHE A 1 207 ? 18.695 -5.459 -18.626 1.00 89.69 207 PHE A CA 1
ATOM 1655 C C . PHE A 1 207 ? 19.935 -6.075 -17.977 1.00 89.69 207 PHE A C 1
ATOM 1657 O O . PHE A 1 207 ? 20.917 -5.372 -17.733 1.00 89.69 207 PHE A O 1
ATOM 1664 N N . GLU A 1 208 ? 19.863 -7.352 -17.597 1.00 85.81 208 GLU A N 1
ATOM 1665 C CA . GLU A 1 208 ? 20.968 -8.066 -16.925 1.00 85.81 208 GLU A CA 1
ATOM 1666 C C . GLU A 1 208 ? 21.541 -7.332 -15.705 1.00 85.81 208 GLU A C 1
ATOM 1668 O O . GLU A 1 208 ? 22.747 -7.223 -15.484 1.00 85.81 208 GLU A O 1
ATOM 1673 N N . GLY A 1 209 ? 20.643 -6.754 -14.910 1.00 79.50 209 GLY A N 1
ATOM 1674 C CA . GLY A 1 209 ? 21.008 -6.013 -13.707 1.00 79.50 209 GLY A CA 1
ATOM 1675 C C . GLY A 1 209 ? 21.500 -4.583 -13.951 1.00 79.50 209 GLY A C 1
ATOM 1676 O O . GLY A 1 209 ? 21.583 -3.828 -12.982 1.00 79.50 209 GLY A O 1
ATOM 1677 N N . ARG A 1 210 ? 21.734 -4.159 -15.200 1.00 82.81 210 ARG A N 1
ATOM 1678 C CA . ARG A 1 210 ? 22.172 -2.796 -15.549 1.00 82.81 210 ARG A CA 1
ATOM 1679 C C . ARG A 1 210 ? 20.996 -1.924 -15.981 1.00 82.81 210 ARG A C 1
ATOM 1681 O O . ARG A 1 210 ? 20.131 -2.378 -16.721 1.00 82.81 210 ARG A O 1
ATOM 1688 N N . HIS A 1 211 ? 20.965 -0.669 -15.532 1.00 84.88 211 HIS A N 1
ATOM 1689 C CA . HIS A 1 211 ? 19.938 0.289 -15.954 1.00 84.88 211 HIS A CA 1
ATOM 1690 C C . HIS A 1 211 ? 19.979 0.513 -17.466 1.00 84.88 211 HIS A C 1
ATOM 1692 O O . HIS A 1 211 ? 21.050 0.712 -18.038 1.00 84.88 211 HIS A O 1
ATOM 1698 N N . MET A 1 212 ? 18.807 0.519 -18.093 1.00 87.69 212 MET A N 1
ATOM 1699 C CA . MET A 1 212 ? 18.691 0.765 -19.526 1.00 87.69 212 MET A CA 1
ATOM 1700 C C . MET A 1 212 ? 18.730 2.261 -19.837 1.00 87.69 212 MET A C 1
ATOM 1702 O O . MET A 1 212 ? 18.209 3.090 -19.085 1.00 87.69 212 MET A O 1
ATOM 1706 N N . LYS A 1 213 ? 19.305 2.622 -20.988 1.00 82.56 213 LYS A N 1
ATOM 1707 C CA . LYS A 1 213 ? 19.222 3.989 -21.516 1.00 82.56 213 LYS A CA 1
ATOM 1708 C C . LYS A 1 213 ? 17.766 4.297 -21.877 1.00 82.56 213 LYS A C 1
ATOM 1710 O O . LYS A 1 213 ? 17.124 3.504 -22.550 1.00 82.56 213 LYS A O 1
ATOM 1715 N N . GLY A 1 214 ? 17.239 5.425 -21.397 1.00 85.31 214 GLY A N 1
ATOM 1716 C CA . GLY A 1 214 ? 15.812 5.757 -21.532 1.00 85.31 214 GLY A CA 1
ATOM 1717 C C . GLY A 1 214 ? 14.888 4.943 -20.616 1.00 85.31 214 GLY A C 1
ATOM 1718 O O . GLY A 1 214 ? 13.704 5.233 -20.537 1.00 85.31 214 GLY A O 1
ATOM 1719 N N . GLY A 1 215 ? 15.425 3.980 -19.863 1.00 89.06 215 GLY A N 1
ATOM 1720 C CA . GLY A 1 215 ? 14.693 3.135 -18.926 1.00 89.06 215 GLY A CA 1
ATOM 1721 C C . GLY A 1 215 ? 14.413 3.803 -17.585 1.00 89.06 215 GLY A C 1
ATOM 1722 O O . GLY A 1 215 ? 14.625 3.182 -16.545 1.00 89.06 215 GLY A O 1
ATOM 1723 N N . TRP A 1 216 ? 14.018 5.077 -17.585 1.00 93.31 216 TRP A N 1
ATOM 1724 C CA . TRP A 1 216 ? 13.738 5.844 -16.373 1.00 93.31 216 TRP A CA 1
ATOM 1725 C C . TRP A 1 216 ? 12.466 6.680 -16.528 1.00 93.31 216 TRP A C 1
ATOM 1727 O O . TRP A 1 216 ? 12.419 7.596 -17.345 1.00 93.31 216 TRP A O 1
ATOM 1737 N N . ALA A 1 217 ? 11.476 6.405 -15.682 1.00 90.69 217 ALA A N 1
ATOM 1738 C CA . ALA A 1 217 ? 10.192 7.092 -15.645 1.00 90.69 217 ALA A CA 1
ATOM 1739 C C . ALA A 1 217 ? 10.005 7.771 -14.273 1.00 90.69 217 ALA A C 1
ATOM 1741 O O . ALA A 1 217 ? 9.585 7.124 -13.306 1.00 90.69 217 ALA A O 1
ATOM 1742 N N . PRO A 1 218 ? 10.359 9.065 -14.139 1.00 87.25 218 PRO A N 1
ATOM 1743 C CA . PRO A 1 218 ? 10.232 9.780 -12.876 1.00 87.25 218 PRO A CA 1
ATOM 1744 C C . PRO A 1 218 ? 8.766 10.056 -12.538 1.00 87.25 218 PRO A C 1
ATOM 1746 O O . PRO A 1 218 ? 7.982 10.475 -13.389 1.00 87.25 218 PRO A O 1
ATOM 1749 N N . SER A 1 219 ? 8.421 9.960 -11.257 1.00 76.25 219 SER A N 1
ATOM 1750 C CA . SER A 1 219 ? 7.057 10.200 -10.769 1.00 76.25 219 SER A CA 1
ATOM 1751 C C . SER A 1 219 ? 6.594 11.655 -10.881 1.00 76.25 219 SER A C 1
ATOM 1753 O O . SER A 1 219 ? 5.463 11.970 -10.534 1.00 76.25 219 SER A O 1
ATOM 1755 N N . SER A 1 220 ? 7.484 12.572 -11.271 1.00 75.00 220 SER A N 1
ATOM 1756 C CA . SER A 1 220 ? 7.136 13.962 -11.582 1.00 75.00 220 SER A CA 1
ATOM 1757 C C . SER A 1 220 ? 6.510 14.128 -12.964 1.00 75.00 220 SER A C 1
ATOM 1759 O O . SER A 1 220 ? 5.958 15.186 -13.243 1.00 75.00 220 SER A O 1
ATOM 1761 N N . ARG A 1 221 ? 6.638 13.122 -13.837 1.00 79.31 221 ARG A N 1
ATOM 1762 C CA . ARG A 1 221 ? 6.140 13.157 -15.219 1.00 79.31 221 ARG A CA 1
ATOM 1763 C C . ARG A 1 221 ? 5.186 12.021 -15.547 1.00 79.31 221 ARG A C 1
ATOM 1765 O O . ARG A 1 221 ? 4.410 12.159 -16.478 1.00 79.31 221 ARG A O 1
ATOM 1772 N N . PHE A 1 222 ? 5.268 10.925 -14.806 1.00 81.00 222 PHE A N 1
ATOM 1773 C CA . PHE A 1 222 ? 4.483 9.729 -15.057 1.00 81.00 222 PHE A CA 1
ATOM 1774 C C . PHE A 1 222 ? 3.654 9.387 -13.826 1.00 81.00 222 PHE A C 1
ATOM 1776 O O . PHE A 1 222 ? 4.165 9.435 -12.698 1.00 81.00 222 PHE A O 1
ATOM 1783 N N . THR A 1 223 ? 2.400 8.990 -14.039 1.00 79.94 223 THR A N 1
ATOM 1784 C CA . THR A 1 223 ? 1.706 8.182 -13.036 1.00 79.94 223 THR A CA 1
ATOM 1785 C C . THR A 1 223 ? 2.354 6.797 -12.966 1.00 79.94 223 THR A C 1
ATOM 1787 O O . THR A 1 223 ? 3.152 6.423 -13.825 1.00 79.94 223 THR A O 1
ATOM 1790 N N . ASP A 1 224 ? 2.040 6.010 -11.936 1.00 80.19 224 ASP A N 1
ATOM 1791 C CA . ASP A 1 224 ? 2.602 4.660 -11.822 1.00 80.19 224 ASP A CA 1
ATOM 1792 C C . ASP A 1 224 ? 2.213 3.762 -13.005 1.00 80.19 224 ASP A C 1
ATOM 1794 O O . ASP A 1 224 ? 3.030 2.955 -13.442 1.00 80.19 224 ASP A O 1
ATOM 1798 N N . LYS A 1 225 ? 1.000 3.929 -13.552 1.00 82.38 225 LYS A N 1
ATOM 1799 C CA . LYS A 1 225 ? 0.545 3.181 -14.731 1.00 82.38 225 LYS A CA 1
ATOM 1800 C C . LYS A 1 225 ? 1.321 3.612 -15.975 1.00 82.38 225 LYS A C 1
ATOM 1802 O O . LYS A 1 225 ? 1.964 2.770 -16.595 1.00 82.38 225 LYS A O 1
ATOM 1807 N N . ASP A 1 226 ? 1.367 4.915 -16.257 1.00 84.50 226 ASP A N 1
ATOM 1808 C CA . ASP A 1 226 ? 2.066 5.452 -17.436 1.00 84.50 226 ASP A CA 1
ATOM 1809 C C . ASP A 1 226 ? 3.559 5.142 -17.395 1.00 84.50 226 ASP A C 1
ATOM 1811 O O . ASP A 1 226 ? 4.182 4.903 -18.423 1.00 84.50 226 ASP A O 1
ATOM 1815 N N . ALA A 1 227 ? 4.151 5.135 -16.199 1.00 88.50 227 ALA A N 1
ATOM 1816 C CA . ALA A 1 227 ? 5.547 4.783 -16.014 1.00 88.50 227 ALA A CA 1
ATOM 1817 C C . ALA A 1 227 ? 5.811 3.323 -16.398 1.00 88.50 227 ALA A C 1
ATOM 1819 O O . ALA A 1 227 ? 6.803 3.040 -17.067 1.00 88.50 227 ALA A O 1
ATOM 1820 N N . ILE A 1 228 ? 4.942 2.400 -15.978 1.00 89.75 228 ILE A N 1
ATOM 1821 C CA . ILE A 1 228 ? 5.062 0.976 -16.311 1.00 89.75 228 ILE A CA 1
ATOM 1822 C C . ILE A 1 228 ? 4.863 0.761 -17.816 1.00 89.75 228 ILE A C 1
ATOM 1824 O O . ILE A 1 228 ? 5.683 0.077 -18.424 1.00 89.75 228 ILE A O 1
ATOM 1828 N N . GLU A 1 229 ? 3.843 1.376 -18.420 1.00 92.06 229 GLU A N 1
ATOM 1829 C CA . GLU A 1 229 ? 3.597 1.322 -19.872 1.00 92.06 229 GLU A CA 1
ATOM 1830 C C . GLU A 1 229 ? 4.785 1.878 -20.664 1.00 92.06 229 GLU A C 1
ATOM 1832 O O . GLU A 1 229 ? 5.353 1.206 -21.523 1.00 92.06 229 GLU A O 1
ATOM 1837 N N . HIS A 1 230 ? 5.253 3.074 -20.301 1.00 92.81 230 HIS A N 1
ATOM 1838 C CA . HIS A 1 230 ? 6.400 3.709 -20.939 1.00 92.81 230 HIS A CA 1
ATOM 1839 C C . HIS A 1 230 ? 7.649 2.824 -20.889 1.00 92.81 230 HIS A C 1
ATOM 1841 O O . HIS A 1 230 ? 8.348 2.646 -21.888 1.00 92.81 230 HIS A O 1
ATOM 1847 N N . LEU A 1 231 ? 7.952 2.258 -19.719 1.00 93.56 231 LEU A N 1
ATOM 1848 C CA . LEU A 1 231 ? 9.104 1.377 -19.572 1.00 93.56 231 LEU A CA 1
ATOM 1849 C C . LEU A 1 231 ? 8.923 0.065 -20.328 1.00 93.56 231 LEU A C 1
ATOM 1851 O O . LEU A 1 231 ? 9.921 -0.489 -20.788 1.00 93.56 231 LEU A O 1
ATOM 1855 N N . TYR A 1 232 ? 7.692 -0.431 -20.461 1.00 94.62 232 TYR A N 1
ATOM 1856 C CA . TYR A 1 232 ? 7.400 -1.625 -21.247 1.00 94.62 232 TYR A CA 1
ATOM 1857 C C . TYR A 1 232 ? 7.725 -1.392 -22.721 1.00 94.62 232 TYR A C 1
ATOM 1859 O O . TYR A 1 232 ? 8.421 -2.206 -23.329 1.00 94.62 232 TYR A O 1
ATOM 1867 N N . ASP A 1 233 ? 7.335 -0.240 -23.264 1.00 93.31 233 ASP A N 1
ATOM 1868 C CA . ASP A 1 233 ? 7.664 0.145 -24.636 1.00 93.31 233 ASP A CA 1
ATOM 1869 C C . ASP A 1 233 ? 9.175 0.286 -24.845 1.00 93.31 233 ASP A C 1
ATOM 1871 O O . ASP A 1 233 ? 9.716 -0.177 -25.850 1.00 93.31 233 ASP A O 1
ATOM 1875 N N . VAL A 1 234 ? 9.882 0.901 -23.889 1.00 93.00 234 VAL A N 1
ATOM 1876 C CA . VAL A 1 234 ? 11.350 1.019 -23.930 1.00 93.00 234 VAL A CA 1
ATOM 1877 C C . VAL A 1 234 ? 12.012 -0.361 -23.928 1.00 93.00 234 VAL A C 1
ATOM 1879 O O . VAL A 1 234 ? 12.947 -0.594 -24.695 1.00 93.00 234 VAL A O 1
ATOM 1882 N N . ILE A 1 235 ? 11.537 -1.277 -23.080 1.00 93.38 235 ILE A N 1
ATOM 1883 C CA . ILE A 1 235 ? 12.050 -2.649 -22.999 1.00 93.38 235 ILE A CA 1
ATOM 1884 C C . ILE A 1 235 ? 11.796 -3.403 -24.305 1.00 93.38 235 ILE A C 1
ATOM 1886 O O . ILE A 1 235 ? 12.719 -4.023 -24.828 1.00 93.38 235 ILE A O 1
ATOM 1890 N N . THR A 1 236 ? 10.580 -3.325 -24.840 1.00 92.25 236 THR A N 1
ATOM 1891 C CA . THR A 1 236 ? 10.171 -4.067 -26.040 1.00 92.25 236 THR A CA 1
ATOM 1892 C C . THR A 1 236 ? 10.963 -3.604 -27.261 1.00 92.25 236 THR A C 1
ATOM 1894 O O . THR A 1 236 ? 11.590 -4.426 -27.922 1.00 92.25 236 THR A O 1
ATOM 1897 N N . LYS A 1 237 ? 11.082 -2.286 -27.473 1.00 91.62 237 LYS A N 1
ATOM 1898 C CA . LYS A 1 237 ? 11.907 -1.713 -28.555 1.00 91.62 237 LYS A CA 1
ATOM 1899 C C . LYS A 1 237 ? 13.373 -2.125 -28.454 1.00 91.62 237 LYS A C 1
ATOM 1901 O O . LYS A 1 237 ? 14.020 -2.412 -29.458 1.00 91.62 237 LYS A O 1
ATOM 1906 N N . HIS A 1 238 ? 13.918 -2.149 -27.238 1.00 92.50 238 HIS A N 1
ATOM 1907 C CA . HIS A 1 238 ? 15.290 -2.597 -27.028 1.00 92.50 238 HIS A CA 1
ATOM 1908 C C . HIS A 1 238 ? 15.443 -4.094 -27.329 1.00 92.50 238 HIS A C 1
ATOM 1910 O O . HIS A 1 238 ? 16.400 -4.484 -27.996 1.00 92.50 238 HIS A O 1
ATOM 1916 N N . ALA A 1 239 ? 14.503 -4.928 -26.878 1.00 89.44 239 ALA A N 1
ATOM 1917 C CA . ALA A 1 239 ? 14.509 -6.363 -27.144 1.00 89.44 239 ALA A CA 1
ATOM 1918 C C . ALA A 1 239 ? 14.444 -6.671 -28.647 1.00 89.44 239 ALA A C 1
ATOM 1920 O O . ALA A 1 239 ? 15.227 -7.491 -29.115 1.00 89.44 239 ALA A O 1
ATOM 1921 N N . GLU A 1 240 ? 13.604 -5.958 -29.400 1.00 89.44 240 GLU A N 1
ATOM 1922 C CA . GLU A 1 240 ? 13.535 -6.044 -30.866 1.00 89.44 240 GLU A CA 1
ATOM 1923 C C . GLU A 1 240 ? 14.863 -5.635 -31.521 1.00 89.44 240 GLU A C 1
ATOM 1925 O O . GLU A 1 240 ? 15.353 -6.320 -32.413 1.00 89.44 240 GLU A O 1
ATOM 1930 N N . SER A 1 241 ? 15.505 -4.565 -31.035 1.00 85.50 241 SER A N 1
ATOM 1931 C CA . SER A 1 241 ? 16.782 -4.083 -31.589 1.00 85.50 241 SER A CA 1
ATOM 1932 C C . SER A 1 241 ? 17.995 -4.976 -31.290 1.00 85.50 241 SER A C 1
ATOM 1934 O O . SER A 1 241 ? 19.009 -4.879 -31.974 1.00 85.50 241 SER A O 1
ATOM 1936 N N . CYS A 1 242 ? 17.920 -5.815 -30.254 1.00 77.50 242 CYS A N 1
ATOM 1937 C CA . CYS A 1 242 ? 18.989 -6.735 -29.844 1.00 77.50 242 CYS A CA 1
ATOM 1938 C C . CYS A 1 242 ? 18.705 -8.199 -30.225 1.00 77.50 242 CYS A C 1
ATOM 1940 O O . CYS A 1 242 ? 19.509 -9.067 -29.888 1.00 77.50 242 CYS A O 1
ATOM 1942 N N . GLY A 1 243 ? 17.554 -8.470 -30.848 1.00 60.00 243 GLY A N 1
ATOM 1943 C CA . GLY A 1 243 ? 17.029 -9.808 -31.134 1.00 60.00 243 GLY A CA 1
ATOM 1944 C C . GLY A 1 243 ? 16.680 -10.055 -32.604 1.00 60.00 243 GLY A C 1
ATOM 1945 O O . GLY A 1 243 ? 15.858 -10.930 -32.871 1.00 60.00 243 GLY A O 1
ATOM 1946 N N . GLY A 1 244 ? 17.283 -9.294 -33.524 1.00 45.19 244 GLY A N 1
ATOM 1947 C CA . GLY A 1 244 ? 17.396 -9.630 -34.948 1.00 45.19 244 GLY A CA 1
ATOM 1948 C C . GLY A 1 244 ? 18.750 -10.251 -35.261 1.00 45.19 244 GLY A C 1
ATOM 1949 O O . GLY A 1 244 ? 19.744 -9.803 -34.644 1.00 45.19 244 GLY A O 1
#